Protein AF-V6LQS1-F1 (afdb_monomer_lite)

Organism: NCBI:txid348837

Secondary structure (DSSP, 8-state):
--SSGGGS-TT-EEEEEEEEE-SSSS---EEEEEEPHHHHHHHTT--S---SS----EEEEEEEEE-SS-B-SEEEEETTT--EESSHHHHHHHSSS---EEEEEETTT--EESS-SB-TTT--B--SEE-SSSS-EE-S-TTTS-EEEETTTTEEEES-GGGEEEETTTTEEEEGGGTTTS------SB-TTT-PBP-TTEEE-TTS-EEEHHHHHHT--SB-TTT-SB---HHHHHHHHHHHHHHHTT---SEEEEEEEETTT--EEEEEEETTTEE-BTTTTB--EEEEEEPPTT----S--GGGS-HHHHHTTTTTT--HHHHHHHHHTS---SHHHHHHHHHHHHHHHHHHHHTT----

Foldseek 3Di:
DPDCVVQPPPQFDFWKWKWWAWDDDDGPTATDDTDDPVVVVVVVPPPDDDDDDDRPTDIDIGGFRAHNPATWQKWFQFPPPRGTHRDQVRPVVVDPDGGDGDWIAGNPPRDTDHDDQADPPPRDGGAQDDDPQDRDGHNRHCVHFNWDADPLQSDIDTDDPVQWDQDPQQRDIDGPVCVVPDPRDHQDAAAPQPRHGGHNQWDQFPVRDIHHPVRCVVVPDQADPPQRHRRDDDPVVVVVLLVLLVLQVLDADDWFWFWKAASHVRDIFIFIQGPRNGAAAPVVSHRNMDGPGHDDPPGDHRRDDSPVPDVCVSVVVDVVDDDPVVVVVSVVVDPDDDDVSVVVVVVVVVVVVVVVVVVPDDDD

Structure (mmCIF, N/CA/C/O backbone):
data_AF-V6LQS1-F1
#
_entry.id   AF-V6LQS1-F1
#
loop_
_atom_site.group_PDB
_atom_site.id
_atom_site.type_symbol
_atom_site.label_atom_id
_atom_site.label_alt_id
_atom_site.label_comp_id
_atom_site.label_asym_id
_atom_site.label_entity_id
_atom_site.label_seq_id
_atom_site.pdbx_PDB_ins_code
_atom_site.Cartn_x
_atom_site.Cartn_y
_atom_site.Cartn_z
_atom_site.occupancy
_atom_site.B_iso_or_equiv
_atom_site.auth_seq_id
_atom_site.auth_comp_id
_atom_site.auth_asym_id
_atom_site.auth_atom_id
_atom_site.pdbx_PDB_model_num
ATOM 1 N N . MET A 1 1 ? -21.589 -19.683 33.239 1.00 29.81 1 MET A N 1
ATOM 2 C CA . MET A 1 1 ? -20.423 -18.898 32.772 1.00 29.81 1 MET A CA 1
ATOM 3 C C . MET A 1 1 ? -19.544 -19.633 31.742 1.00 29.81 1 MET A C 1
ATOM 5 O O . MET A 1 1 ? -18.524 -19.075 31.378 1.00 29.81 1 MET A O 1
ATOM 9 N N . ASN A 1 2 ? -19.942 -20.792 31.184 1.00 24.69 2 ASN A N 1
ATOM 10 C CA . ASN A 1 2 ? -19.076 -21.621 30.315 1.00 24.69 2 ASN A CA 1
ATOM 11 C C . ASN A 1 2 ? -19.641 -21.870 28.896 1.00 24.69 2 ASN A C 1
ATOM 13 O O . ASN A 1 2 ? -19.626 -22.998 28.433 1.00 24.69 2 ASN A O 1
ATOM 17 N N . LEU A 1 3 ? -20.185 -20.858 28.207 1.00 23.20 3 LEU A N 1
ATOM 18 C CA . LEU A 1 3 ? -20.754 -21.053 26.852 1.00 23.20 3 LEU A CA 1
ATOM 19 C C . LEU A 1 3 ? -20.294 -20.028 25.796 1.00 23.20 3 LEU A C 1
ATOM 21 O O . LEU A 1 3 ? -20.833 -20.006 24.695 1.00 23.20 3 LEU A O 1
ATOM 25 N N . ILE A 1 4 ? -19.320 -19.160 26.105 1.00 33.53 4 ILE A N 1
ATOM 26 C CA . ILE A 1 4 ? -18.872 -18.094 25.175 1.00 33.53 4 ILE A CA 1
ATOM 27 C C . ILE A 1 4 ? -17.356 -18.136 24.905 1.00 33.53 4 ILE A C 1
ATOM 29 O O . ILE A 1 4 ? -16.869 -17.413 24.045 1.00 33.53 4 ILE A O 1
ATOM 33 N N . VAL A 1 5 ? -16.603 -19.026 25.559 1.00 29.39 5 VAL A N 1
ATOM 34 C CA . VAL A 1 5 ? -15.180 -19.231 25.228 1.00 29.39 5 VAL A CA 1
ATOM 35 C C . VAL A 1 5 ? -15.037 -19.919 23.859 1.00 29.39 5 VAL A C 1
ATOM 37 O O . VAL A 1 5 ? -14.124 -19.592 23.113 1.00 29.39 5 VAL A O 1
ATOM 40 N N . ASP A 1 6 ? -16.018 -20.733 23.452 1.00 28.50 6 ASP A N 1
ATOM 41 C CA . ASP A 1 6 ? -15.975 -21.506 22.196 1.00 28.50 6 ASP A CA 1
ATOM 42 C C . ASP A 1 6 ? -16.341 -20.700 20.932 1.00 28.50 6 ASP A C 1
ATOM 44 O O . ASP A 1 6 ? -16.339 -21.231 19.825 1.00 28.50 6 ASP A O 1
ATOM 48 N N . LYS A 1 7 ? -16.677 -19.409 21.073 1.00 33.75 7 LYS A N 1
ATOM 49 C CA . LYS A 1 7 ? -16.914 -18.480 19.945 1.00 33.75 7 LYS A CA 1
ATOM 50 C C . LYS A 1 7 ? -16.011 -17.249 19.984 1.00 33.75 7 LYS A C 1
ATOM 52 O O . LYS A 1 7 ? -16.289 -16.249 19.317 1.00 33.75 7 LYS A O 1
ATOM 57 N N . ILE A 1 8 ? -14.944 -17.298 20.776 1.00 39.28 8 ILE A N 1
ATOM 58 C CA . ILE A 1 8 ? -13.837 -16.363 20.628 1.00 39.28 8 ILE A CA 1
ATOM 59 C C . ILE A 1 8 ? -13.154 -16.753 19.315 1.00 39.28 8 ILE A C 1
ATOM 61 O O . ILE A 1 8 ? -12.544 -17.810 19.230 1.00 39.28 8 ILE A O 1
ATOM 65 N N . ASP A 1 9 ? -13.347 -15.930 18.283 1.00 41.38 9 ASP A N 1
ATOM 66 C CA . ASP A 1 9 ? -12.672 -16.015 16.983 1.00 41.38 9 ASP A CA 1
ATOM 67 C C . ASP A 1 9 ? -11.215 -16.468 17.184 1.00 41.38 9 ASP A C 1
ATOM 69 O O . ASP A 1 9 ? -10.459 -15.786 17.889 1.00 41.38 9 ASP A O 1
ATOM 73 N N . GLU A 1 10 ? -10.832 -17.606 16.588 1.00 42.16 10 GLU A N 1
ATOM 74 C CA . GLU A 1 10 ? -9.472 -18.178 16.628 1.00 42.16 10 GLU A CA 1
ATOM 75 C C . GLU A 1 10 ? -8.398 -17.150 16.201 1.00 42.16 10 GLU A C 1
ATOM 77 O O . GLU A 1 10 ? -7.211 -17.310 16.486 1.00 42.16 10 GLU A O 1
ATOM 82 N N . ASN A 1 11 ? -8.805 -16.037 15.575 1.00 40.97 11 ASN A N 1
ATOM 83 C CA . ASN A 1 11 ? -7.943 -14.921 15.189 1.00 40.97 11 ASN A CA 1
ATOM 84 C C . ASN A 1 11 ? -7.668 -13.879 16.288 1.00 40.97 11 ASN A C 1
ATOM 86 O O . ASN A 1 11 ? -6.860 -12.969 16.077 1.00 40.97 11 ASN A O 1
ATOM 90 N N . SER A 1 12 ? -8.326 -13.944 17.447 1.00 44.59 12 SER A N 1
ATOM 91 C CA . SER A 1 12 ? -8.049 -13.026 18.558 1.00 44.59 12 SER A CA 1
ATOM 92 C C . SER A 1 12 ? -6.839 -13.500 19.362 1.00 44.59 12 SER A C 1
ATOM 94 O O . SER A 1 12 ? -6.927 -14.272 20.311 1.00 44.59 12 SER A O 1
ATOM 96 N N . ARG A 1 13 ? -5.662 -13.025 18.951 1.00 51.09 13 ARG A N 1
ATOM 97 C CA . ARG A 1 13 ? -4.395 -13.355 19.601 1.00 51.09 13 ARG A CA 1
ATOM 98 C C . ARG A 1 13 ? -4.187 -12.453 20.815 1.00 51.09 13 ARG A C 1
ATOM 100 O O . ARG A 1 13 ? -4.437 -11.246 20.768 1.00 51.09 13 ARG A O 1
ATOM 107 N N . GLN A 1 14 ? -3.693 -13.025 21.909 1.00 49.47 14 GLN A N 1
ATOM 108 C CA . GLN A 1 14 ? -3.034 -12.219 22.929 1.00 49.47 14 GLN A CA 1
ATOM 109 C C . GLN A 1 14 ? -1.709 -11.748 22.329 1.00 49.47 14 GLN A C 1
ATOM 111 O O . GLN A 1 14 ? -0.816 -12.553 22.084 1.00 49.47 14 GLN A O 1
ATOM 116 N N . VAL A 1 15 ? -1.592 -10.456 22.037 1.00 46.00 15 VAL A N 1
ATOM 117 C CA . VAL A 1 15 ? -0.354 -9.878 21.503 1.00 46.00 15 VAL A CA 1
ATOM 118 C C . VAL A 1 15 ? 0.330 -9.029 22.553 1.00 46.00 15 VAL A C 1
ATOM 120 O O . VAL A 1 15 ? -0.317 -8.356 23.358 1.00 46.00 15 VAL A O 1
ATOM 123 N N . LEU A 1 16 ? 1.659 -9.066 22.529 1.00 41.44 16 LEU A N 1
ATOM 124 C CA . LEU A 1 16 ? 2.489 -8.270 23.414 1.00 41.44 16 LEU A CA 1
ATOM 125 C C . LEU A 1 16 ? 2.577 -6.848 22.884 1.00 41.44 16 LEU A C 1
ATOM 127 O O . LEU A 1 16 ? 2.946 -6.600 21.731 1.00 41.44 16 LEU A O 1
ATOM 131 N N . VAL A 1 17 ? 2.242 -5.919 23.761 1.00 47.56 17 VAL A N 1
ATOM 132 C CA . VAL A 1 17 ? 2.234 -4.492 23.492 1.00 47.56 17 VAL A CA 1
ATOM 133 C C . VAL A 1 17 ? 3.279 -3.843 24.389 1.00 47.56 17 VAL A C 1
ATOM 135 O O . VAL A 1 17 ? 3.220 -3.998 25.606 1.00 47.56 17 VAL A O 1
ATOM 138 N N . GLN A 1 18 ? 4.244 -3.135 23.798 1.00 47.53 18 GLN A N 1
ATOM 139 C CA . GLN A 1 18 ? 5.257 -2.387 24.547 1.00 47.53 18 GLN A CA 1
ATOM 140 C C . GLN A 1 18 ? 4.731 -0.993 24.872 1.00 47.53 18 GLN A C 1
ATOM 142 O O . GLN A 1 18 ? 4.524 -0.199 23.961 1.00 47.53 18 GLN A O 1
ATOM 147 N N . THR A 1 19 ? 4.544 -0.679 26.147 1.00 47.84 19 THR A N 1
ATOM 148 C CA . THR A 1 19 ? 4.133 0.642 26.639 1.00 47.84 19 THR A CA 1
ATOM 149 C C . THR A 1 19 ? 5.314 1.376 27.270 1.00 47.84 19 THR A C 1
ATOM 151 O O . THR A 1 19 ? 5.949 0.825 28.159 1.00 47.84 19 THR A O 1
ATOM 154 N N . ARG A 1 20 ? 5.617 2.605 26.832 1.00 42.47 20 ARG A N 1
ATOM 155 C CA . ARG A 1 20 ? 6.656 3.492 27.391 1.00 42.47 20 ARG A CA 1
ATOM 156 C C . ARG A 1 20 ? 6.005 4.540 28.294 1.00 42.47 20 ARG A C 1
ATOM 158 O O . ARG A 1 20 ? 5.049 5.179 27.865 1.00 42.47 20 ARG A O 1
ATOM 165 N N . THR A 1 21 ? 6.523 4.714 29.506 1.00 44.81 21 THR A N 1
ATOM 166 C CA . THR A 1 21 ? 6.048 5.706 30.487 1.00 44.81 21 THR A CA 1
ATOM 167 C C . THR A 1 21 ? 7.192 6.603 30.962 1.00 44.81 21 THR A C 1
ATOM 169 O O . THR A 1 21 ? 8.313 6.121 31.131 1.00 44.81 21 THR A O 1
ATOM 172 N N . TYR A 1 22 ? 6.910 7.893 31.187 1.00 41.22 22 TYR A N 1
ATOM 173 C CA . TYR A 1 22 ? 7.855 8.871 31.745 1.00 41.22 22 TYR A CA 1
ATOM 174 C C . TYR A 1 22 ? 7.478 9.243 33.183 1.00 41.22 22 TYR A C 1
ATOM 176 O O . TYR A 1 22 ? 6.300 9.330 33.519 1.00 41.22 22 TYR A O 1
ATOM 184 N N . ALA A 1 23 ? 8.489 9.463 34.028 1.00 40.62 23 ALA A N 1
ATOM 185 C CA . ALA A 1 23 ? 8.319 9.659 35.469 1.00 40.62 23 ALA A CA 1
ATOM 186 C C . ALA A 1 23 ? 7.807 11.053 35.896 1.00 40.62 23 ALA A C 1
ATOM 188 O O . ALA A 1 23 ? 7.454 11.212 37.060 1.00 40.62 23 ALA A O 1
ATOM 189 N N . ASP A 1 24 ? 7.724 12.040 34.997 1.00 37.06 24 ASP A N 1
ATOM 190 C CA . ASP A 1 24 ? 7.324 13.408 35.353 1.00 37.06 24 ASP A CA 1
ATOM 191 C C . ASP A 1 24 ? 6.157 13.909 34.491 1.00 37.06 24 ASP A C 1
ATOM 193 O O . ASP A 1 24 ? 6.318 14.181 33.303 1.00 37.06 24 ASP A O 1
ATOM 197 N N . ARG A 1 25 ? 5.010 14.090 35.165 1.00 33.28 25 ARG A N 1
ATOM 198 C CA . ARG A 1 25 ? 3.684 14.549 34.693 1.00 33.28 25 ARG A CA 1
ATOM 199 C C . ARG A 1 25 ? 2.876 13.499 33.929 1.00 33.28 25 ARG A C 1
ATOM 201 O O . ARG A 1 25 ? 3.303 13.062 32.878 1.00 33.28 25 ARG A O 1
ATOM 208 N N . THR A 1 26 ? 1.705 13.166 34.499 1.00 36.19 26 THR A N 1
ATOM 209 C CA . THR A 1 26 ? 0.564 12.408 33.929 1.00 36.19 26 THR A CA 1
ATOM 210 C C . THR A 1 26 ? 0.946 11.211 33.062 1.00 36.19 26 THR A C 1
ATOM 212 O O . THR A 1 26 ? 1.452 11.404 31.973 1.00 36.19 26 THR A O 1
ATOM 215 N N . GLN A 1 27 ? 0.654 9.988 33.521 1.00 33.72 27 GLN A N 1
ATOM 216 C CA . GLN A 1 27 ? 0.850 8.731 32.780 1.00 33.72 27 GLN A CA 1
ATOM 217 C C . GLN A 1 27 ? 0.516 8.859 31.277 1.00 33.72 27 GLN A C 1
ATOM 219 O O . GLN A 1 27 ? -0.624 8.664 30.874 1.00 33.72 27 GLN A O 1
ATOM 224 N N . ASP A 1 28 ? 1.514 9.174 30.454 1.00 34.00 28 ASP A N 1
ATOM 225 C CA . ASP A 1 28 ? 1.417 9.101 29.001 1.00 34.00 28 ASP A CA 1
ATOM 226 C C . ASP A 1 28 ? 1.818 7.669 28.625 1.00 34.00 28 ASP A C 1
ATOM 228 O O . ASP A 1 28 ? 2.999 7.309 28.713 1.00 34.00 28 ASP A O 1
ATOM 232 N N . HIS A 1 29 ? 0.856 6.809 28.270 1.00 38.28 29 HIS A N 1
ATOM 233 C CA . HIS A 1 29 ? 1.150 5.429 27.884 1.00 38.28 29 HIS A CA 1
ATOM 234 C C . HIS A 1 29 ? 1.467 5.349 26.387 1.00 38.28 29 HIS A C 1
ATOM 236 O O . HIS A 1 29 ? 0.587 5.288 25.531 1.00 38.28 29 HIS A O 1
ATOM 242 N N . PHE A 1 30 ? 2.749 5.250 26.034 1.00 35.75 30 PHE A N 1
ATOM 243 C CA . PHE A 1 30 ? 3.178 5.114 24.640 1.00 35.75 30 PHE A CA 1
ATOM 244 C C . PHE A 1 30 ? 3.265 3.643 24.180 1.00 35.75 30 PHE A C 1
ATOM 246 O O . PHE A 1 30 ? 4.270 2.990 24.423 1.00 35.75 30 PHE A O 1
ATOM 253 N N . ILE A 1 31 ? 2.275 3.118 23.454 1.00 40.97 31 ILE A N 1
ATOM 254 C CA . ILE A 1 31 ? 2.330 1.826 22.740 1.00 40.97 31 ILE A CA 1
ATOM 255 C C . ILE A 1 31 ? 3.275 1.873 21.516 1.00 40.97 31 ILE A C 1
ATOM 257 O O . ILE A 1 31 ? 2.930 2.430 20.475 1.00 40.97 31 ILE A O 1
ATOM 261 N N . GLN A 1 32 ? 4.438 1.222 21.582 1.00 38.81 32 GLN A N 1
ATOM 262 C CA . GLN A 1 32 ? 5.323 0.977 20.438 1.00 38.81 32 GLN A CA 1
ATOM 263 C C . GLN A 1 32 ? 5.127 -0.439 19.873 1.00 38.81 32 GLN A C 1
ATOM 265 O O . GLN A 1 32 ? 5.804 -1.381 20.260 1.00 38.81 32 GLN A O 1
ATOM 270 N N . SER A 1 33 ? 4.271 -0.562 18.854 1.00 42.56 33 SER A N 1
ATOM 271 C CA . SER A 1 33 ? 4.137 -1.739 17.970 1.00 42.56 33 SER A CA 1
ATOM 272 C C . SER A 1 33 ? 3.627 -3.056 18.593 1.00 42.56 33 SER A C 1
ATOM 274 O O . SER A 1 33 ? 3.782 -3.325 19.778 1.00 42.56 33 SER A O 1
ATOM 276 N N . ILE A 1 34 ? 2.999 -3.884 17.750 1.00 46.44 34 ILE A N 1
ATOM 277 C CA . ILE A 1 34 ? 2.667 -5.286 18.045 1.00 46.44 34 ILE A CA 1
ATOM 278 C C . ILE A 1 34 ? 3.972 -6.088 17.941 1.00 46.44 34 ILE A C 1
ATOM 280 O O . ILE A 1 34 ? 4.640 -6.059 16.900 1.00 46.44 34 ILE A O 1
ATOM 284 N N . ILE A 1 35 ? 4.369 -6.750 19.026 1.00 43.47 35 ILE A N 1
ATOM 285 C CA . ILE A 1 35 ? 5.595 -7.552 19.098 1.00 43.47 35 ILE A CA 1
ATOM 286 C C . ILE A 1 35 ? 5.223 -9.020 18.867 1.00 43.47 35 ILE A C 1
ATOM 288 O O . ILE A 1 35 ? 4.482 -9.605 19.653 1.00 43.47 35 ILE A O 1
ATOM 292 N N . THR A 1 36 ? 5.738 -9.615 17.789 1.00 44.09 36 THR A N 1
ATOM 293 C CA . THR A 1 36 ? 5.712 -11.070 17.565 1.00 44.09 36 THR A CA 1
ATOM 294 C C . THR A 1 36 ? 6.743 -11.765 18.463 1.00 44.09 36 THR A C 1
ATOM 296 O O . THR A 1 36 ? 7.716 -11.135 18.883 1.00 44.09 36 THR A O 1
ATOM 299 N N . GLU A 1 37 ? 6.569 -13.060 18.748 1.00 42.44 37 GLU A N 1
ATOM 300 C CA . GLU A 1 37 ? 7.473 -13.830 19.627 1.00 42.44 37 GLU A CA 1
ATOM 301 C C . GLU A 1 37 ? 8.954 -13.721 19.214 1.00 42.44 37 GLU A C 1
ATOM 303 O O . GLU A 1 37 ? 9.820 -13.524 20.062 1.00 42.44 37 GLU A O 1
ATOM 308 N N . GLU A 1 38 ? 9.256 -13.694 17.912 1.00 36.22 38 GLU A N 1
ATOM 309 C CA . GLU A 1 38 ? 10.624 -13.523 17.392 1.00 36.22 38 GLU A CA 1
ATOM 310 C C . GLU A 1 38 ? 11.275 -12.178 17.780 1.00 36.22 38 GLU A C 1
ATOM 312 O O . GLU A 1 38 ? 12.481 -12.110 18.028 1.00 36.22 38 GLU A O 1
ATOM 317 N N . LYS A 1 39 ? 10.496 -11.090 17.894 1.00 40.97 39 LYS A N 1
ATOM 318 C CA . LYS A 1 39 ? 11.012 -9.774 18.321 1.00 40.97 39 LYS A CA 1
ATOM 319 C C . LYS A 1 39 ? 11.344 -9.719 19.817 1.00 40.97 39 LYS A C 1
ATOM 321 O O . LYS A 1 39 ? 12.117 -8.845 20.217 1.00 40.97 39 LYS A O 1
ATOM 326 N N . GLN A 1 40 ? 10.816 -10.634 20.639 1.00 41.31 40 GLN A N 1
ATOM 327 C CA . GLN A 1 40 ? 11.147 -10.701 22.070 1.00 41.31 40 GLN A CA 1
ATOM 328 C C . GLN A 1 40 ? 12.644 -10.952 22.298 1.00 41.31 40 GLN A C 1
ATOM 330 O O . GLN A 1 40 ? 13.231 -10.395 23.229 1.00 41.31 40 GLN A O 1
ATOM 335 N N . PHE A 1 41 ? 13.272 -11.766 21.440 1.00 32.53 41 PHE A N 1
ATOM 336 C CA . PHE A 1 41 ? 14.690 -12.114 21.553 1.00 32.53 41 PHE A CA 1
ATOM 337 C C . PHE A 1 41 ? 15.603 -10.898 21.332 1.00 32.53 41 PHE A C 1
ATOM 339 O O . PHE A 1 41 ? 16.620 -10.746 22.006 1.00 32.53 41 PHE A O 1
ATOM 346 N N . LEU A 1 42 ? 15.208 -9.987 20.437 1.00 33.72 42 LEU A N 1
ATOM 347 C CA . LEU A 1 42 ? 15.960 -8.766 20.141 1.00 33.72 42 LEU A CA 1
ATOM 348 C C . LEU A 1 42 ? 15.831 -7.716 21.255 1.00 33.72 42 LEU A C 1
ATOM 350 O O . LEU A 1 42 ? 16.820 -7.076 21.604 1.00 33.72 42 LEU A O 1
ATOM 354 N N . LEU A 1 43 ? 14.645 -7.566 21.857 1.00 38.53 43 LEU A N 1
ATOM 355 C CA . LEU A 1 43 ? 14.394 -6.573 22.912 1.00 38.53 43 LEU A CA 1
ATOM 356 C C . LEU A 1 43 ? 15.050 -6.920 24.255 1.00 38.53 43 LEU A C 1
ATOM 358 O O . LEU A 1 43 ? 15.474 -6.010 24.966 1.00 38.53 43 LEU A O 1
ATOM 362 N N . LYS A 1 44 ? 15.237 -8.211 24.577 1.00 37.41 44 LYS A N 1
ATOM 363 C CA . LYS A 1 44 ? 16.017 -8.632 25.759 1.00 37.41 44 LYS A CA 1
ATOM 364 C C . LYS A 1 44 ? 17.454 -8.083 25.761 1.00 37.41 44 LYS A C 1
ATOM 366 O O . LYS A 1 44 ? 18.037 -7.939 26.832 1.00 37.41 44 LYS A O 1
ATOM 371 N N . ASN A 1 45 ? 17.993 -7.712 24.596 1.00 33.56 45 ASN A N 1
ATOM 372 C CA . ASN A 1 45 ? 19.352 -7.187 24.444 1.00 33.56 45 ASN A CA 1
ATOM 373 C C . ASN A 1 45 ? 19.441 -5.648 24.377 1.00 33.56 45 ASN A C 1
ATOM 375 O O . ASN A 1 45 ? 20.548 -5.119 24.323 1.00 33.56 45 ASN A O 1
ATOM 379 N N . VAL A 1 46 ? 18.320 -4.914 24.417 1.00 36.03 46 VAL A N 1
ATOM 380 C CA . VAL A 1 46 ? 18.311 -3.432 24.355 1.00 36.03 46 VAL A CA 1
ATOM 381 C C . VAL A 1 46 ? 18.442 -2.781 25.746 1.00 36.03 46 VAL A C 1
ATOM 383 O O . VAL A 1 46 ? 18.656 -1.581 25.859 1.00 36.03 46 VAL A O 1
ATOM 386 N N . ASN A 1 47 ? 18.447 -3.564 26.830 1.00 40.66 47 ASN A N 1
ATOM 387 C CA . ASN A 1 47 ? 18.581 -3.057 28.206 1.00 40.66 47 ASN A CA 1
ATOM 388 C C . ASN A 1 47 ? 20.009 -2.645 28.624 1.00 40.66 47 ASN A C 1
ATOM 390 O O . ASN A 1 47 ? 20.319 -2.600 29.815 1.00 40.66 47 ASN A O 1
ATOM 394 N N . LYS A 1 48 ? 20.900 -2.317 27.686 1.00 38.81 48 LYS A N 1
ATOM 395 C CA . LYS A 1 48 ? 22.192 -1.710 28.021 1.00 38.81 48 LYS A CA 1
ATOM 396 C C . LYS A 1 48 ? 22.414 -0.450 27.204 1.00 38.81 48 LYS A C 1
ATOM 398 O O . LYS A 1 48 ? 22.378 -0.476 25.983 1.00 38.81 48 LYS A O 1
ATOM 403 N N . VAL A 1 49 ? 22.775 0.591 27.948 1.00 40.66 49 VAL A N 1
ATOM 404 C CA . VAL A 1 49 ? 23.116 1.956 27.539 1.00 40.66 49 VAL A CA 1
ATOM 405 C C . VAL A 1 49 ? 21.904 2.881 27.462 1.00 40.66 49 VAL A C 1
ATOM 407 O O . VAL A 1 49 ? 21.256 2.967 26.435 1.00 40.66 49 VAL A O 1
ATOM 410 N N . ILE A 1 50 ? 21.672 3.627 28.545 1.00 36.69 50 ILE A N 1
ATOM 411 C CA . ILE A 1 50 ? 21.637 5.099 28.540 1.00 36.69 50 ILE A CA 1
ATOM 412 C C . ILE A 1 50 ? 21.995 5.555 29.960 1.00 36.69 50 ILE A C 1
ATOM 414 O O . ILE A 1 50 ? 21.362 5.160 30.934 1.00 36.69 50 ILE A O 1
ATOM 418 N N . ASN A 1 51 ? 23.032 6.383 30.079 1.00 34.38 51 ASN A N 1
ATOM 419 C CA . ASN A 1 51 ? 23.330 7.116 31.301 1.00 34.38 51 ASN A CA 1
ATOM 420 C C . ASN A 1 51 ? 23.717 8.553 30.929 1.00 34.38 51 ASN A C 1
ATOM 422 O O . ASN A 1 51 ? 24.817 8.772 30.424 1.00 34.38 51 ASN A O 1
ATOM 426 N N . LYS A 1 52 ? 22.789 9.500 31.129 1.00 36.38 52 LYS A N 1
ATOM 427 C CA . LYS A 1 52 ? 22.966 10.814 31.785 1.00 36.38 52 LYS A CA 1
ATOM 428 C C . LYS A 1 52 ? 21.706 11.672 31.574 1.00 36.38 52 LYS A C 1
ATOM 430 O O . LYS A 1 52 ? 21.298 11.890 30.443 1.00 36.38 52 LYS A O 1
ATOM 435 N N . GLN A 1 53 ? 21.183 12.180 32.696 1.00 37.81 53 GLN A N 1
ATOM 436 C CA . GLN A 1 53 ? 19.930 12.928 32.922 1.00 37.81 53 GLN A CA 1
ATOM 437 C C . GLN A 1 53 ? 18.665 12.052 32.945 1.00 37.81 53 GLN A C 1
ATOM 439 O O . GLN A 1 53 ? 18.301 11.398 31.975 1.00 37.81 53 GLN A O 1
ATOM 444 N N . THR A 1 54 ? 18.045 11.984 34.124 1.00 38.00 54 THR A N 1
ATOM 445 C CA . THR A 1 54 ? 17.052 10.990 34.553 1.00 38.00 54 THR A CA 1
ATOM 446 C C . THR A 1 54 ? 15.685 11.180 33.895 1.00 38.00 54 THR A C 1
ATOM 448 O O . THR A 1 54 ? 14.715 11.539 34.551 1.00 38.00 54 THR A O 1
ATOM 451 N N . HIS A 1 55 ? 15.582 10.871 32.605 1.00 37.44 55 HIS A N 1
ATOM 452 C CA . HIS A 1 55 ? 14.343 10.344 32.041 1.00 37.44 55 HIS A CA 1
ATOM 453 C C . HIS A 1 55 ? 14.368 8.827 32.238 1.00 37.44 55 HIS A C 1
ATOM 455 O O . HIS A 1 55 ? 14.995 8.102 31.468 1.00 37.44 55 HIS A O 1
ATOM 461 N N . ILE A 1 56 ? 13.737 8.339 33.310 1.00 39.25 56 ILE A N 1
ATOM 462 C CA . ILE A 1 56 ? 13.506 6.899 33.463 1.00 39.25 56 ILE A CA 1
ATOM 463 C C . ILE A 1 56 ? 12.381 6.541 32.499 1.00 39.25 56 ILE A C 1
ATOM 465 O O . ILE A 1 56 ? 11.207 6.773 32.776 1.00 39.25 56 ILE A O 1
ATOM 469 N N . GLU A 1 57 ? 12.761 6.025 31.339 1.00 39.34 57 GLU A N 1
ATOM 470 C CA . GLU A 1 57 ? 11.837 5.412 30.397 1.00 39.34 57 GLU A CA 1
ATOM 471 C C . GLU A 1 57 ? 11.633 3.965 30.817 1.00 39.34 57 GLU A C 1
ATOM 473 O O . GLU A 1 57 ? 12.476 3.104 30.565 1.00 39.34 57 GLU A O 1
ATOM 478 N N . SER A 1 58 ? 10.526 3.689 31.499 1.00 41.25 58 SER A N 1
ATOM 479 C CA . SER A 1 58 ? 10.135 2.313 31.774 1.00 41.25 58 SER A CA 1
ATOM 480 C C . SER A 1 58 ? 9.288 1.793 30.619 1.00 41.25 58 SER A C 1
ATOM 482 O O . SER A 1 58 ? 8.347 2.444 30.162 1.00 41.25 58 SER A O 1
ATOM 484 N N . TYR A 1 59 ? 9.657 0.611 30.129 1.00 42.62 59 TYR A N 1
ATOM 485 C CA . TYR A 1 59 ? 8.895 -0.128 29.137 1.00 42.62 59 TYR A CA 1
ATOM 486 C C . TYR A 1 59 ? 8.215 -1.296 29.842 1.00 42.62 59 TYR A C 1
ATOM 488 O O . TYR A 1 59 ? 8.893 -2.139 30.430 1.00 42.62 59 TYR A O 1
ATOM 496 N N . SER A 1 60 ? 6.890 -1.358 29.795 1.00 43.34 60 SER A N 1
ATOM 497 C CA . SER A 1 60 ? 6.136 -2.526 30.245 1.00 43.34 60 SER A CA 1
ATOM 498 C C . SER A 1 60 ? 5.581 -3.273 29.043 1.00 43.34 60 SER A C 1
ATOM 500 O O . SER A 1 60 ? 5.234 -2.684 28.022 1.00 43.34 60 SER A O 1
ATOM 502 N N . VAL A 1 61 ? 5.562 -4.597 29.144 1.00 44.75 61 VAL A N 1
ATOM 503 C CA . VAL A 1 61 ? 4.986 -5.462 28.122 1.00 44.75 61 VAL A CA 1
ATOM 504 C C . VAL A 1 61 ? 3.672 -5.988 28.673 1.00 44.75 61 VAL A C 1
ATOM 506 O O . VAL A 1 61 ? 3.658 -6.614 29.731 1.00 44.75 61 VAL A O 1
ATOM 509 N N . GLN A 1 62 ? 2.571 -5.706 27.983 1.00 50.75 62 GLN A N 1
ATOM 510 C CA . GLN A 1 62 ? 1.239 -6.154 28.382 1.00 50.75 62 GLN A CA 1
ATOM 511 C C . GLN A 1 62 ? 0.629 -7.051 27.309 1.00 50.75 62 GLN A C 1
ATOM 513 O O . GLN A 1 62 ? 0.849 -6.838 26.115 1.00 50.75 62 GLN A O 1
ATOM 518 N N . TYR A 1 63 ? -0.160 -8.037 27.735 1.00 50.22 63 TYR A N 1
ATOM 519 C CA . TYR A 1 63 ? -1.011 -8.807 26.836 1.00 50.22 63 TYR A CA 1
ATOM 520 C C . TYR A 1 63 ? -2.260 -7.993 26.510 1.00 50.22 63 TYR A C 1
ATOM 522 O O . TYR A 1 63 ? -3.035 -7.649 27.401 1.00 50.22 63 TYR A O 1
ATOM 530 N N . ALA A 1 64 ? -2.469 -7.704 25.230 1.00 55.28 64 ALA A N 1
ATOM 531 C CA . ALA A 1 64 ? -3.705 -7.113 24.743 1.00 55.28 64 ALA A CA 1
ATOM 532 C C . ALA A 1 64 ? -4.429 -8.102 23.831 1.00 55.28 64 ALA A C 1
ATOM 534 O O . ALA A 1 64 ? -3.815 -8.761 22.992 1.00 55.28 64 ALA A O 1
ATOM 535 N N . LEU A 1 65 ? -5.753 -8.175 23.964 1.00 62.22 65 LEU A N 1
ATOM 536 C CA . LEU A 1 65 ? -6.597 -8.886 23.009 1.00 62.22 65 LEU A CA 1
ATOM 537 C C . LEU A 1 65 ? -6.668 -8.064 21.724 1.00 62.22 65 LEU A C 1
ATOM 539 O O . LEU A 1 65 ? -7.443 -7.109 21.638 1.00 62.22 65 LEU A O 1
ATOM 543 N N . ALA A 1 66 ? -5.877 -8.407 20.718 1.00 70.00 66 ALA A N 1
ATOM 544 C CA . ALA A 1 66 ? -5.815 -7.629 19.490 1.00 70.00 66 ALA A CA 1
ATOM 545 C C . ALA A 1 66 ? -5.576 -8.499 18.259 1.00 70.00 66 ALA A C 1
ATOM 547 O O . ALA A 1 66 ? -5.352 -9.702 18.340 1.00 70.00 66 ALA A O 1
ATOM 548 N N . CYS A 1 67 ? -5.695 -7.864 17.101 1.00 75.88 67 CYS A N 1
ATOM 549 C CA . CYS A 1 67 ? -5.315 -8.448 15.826 1.00 75.88 67 CYS A CA 1
ATOM 550 C C . CYS A 1 67 ? -4.127 -7.670 15.260 1.00 75.88 67 CYS A C 1
ATOM 552 O O . CYS A 1 67 ? -3.826 -6.568 15.726 1.00 75.88 67 CYS A O 1
ATOM 554 N N . ASP A 1 68 ? -3.521 -8.181 14.193 1.00 72.88 68 ASP A N 1
ATOM 555 C CA . ASP A 1 68 ? -2.409 -7.510 13.505 1.00 72.88 68 ASP A CA 1
ATOM 556 C C . ASP A 1 68 ? -2.797 -6.135 12.917 1.00 72.88 68 ASP A C 1
ATOM 558 O O . ASP A 1 68 ? -1.939 -5.337 12.534 1.00 72.88 68 ASP A O 1
ATOM 562 N N . HIS A 1 69 ? -4.097 -5.825 12.856 1.00 76.19 69 HIS A N 1
ATOM 563 C CA . HIS A 1 69 ? -4.620 -4.583 12.294 1.00 76.19 69 HIS A CA 1
ATOM 564 C C . HIS A 1 69 ? -4.813 -3.465 13.320 1.00 76.19 69 HIS A C 1
ATOM 566 O O . HIS A 1 69 ? -4.386 -2.338 13.070 1.00 76.19 69 HIS A O 1
ATOM 572 N N . GLU A 1 70 ? -5.501 -3.746 14.429 1.00 75.19 70 GLU A N 1
ATOM 573 C CA . GLU A 1 70 ? -5.859 -2.771 15.462 1.00 75.19 70 GLU A CA 1
ATOM 574 C C . GLU A 1 70 ? -5.935 -3.441 16.844 1.00 75.19 70 GLU A C 1
ATOM 576 O O . GLU A 1 70 ? -6.287 -4.618 16.977 1.00 75.19 70 GLU A O 1
ATOM 581 N N . VAL A 1 71 ? -5.624 -2.652 17.874 1.00 83.12 71 VAL A N 1
ATOM 582 C CA . VAL A 1 71 ? -5.656 -3.058 19.284 1.00 83.12 71 VAL A CA 1
ATOM 583 C C . VAL A 1 71 ? -6.887 -2.453 19.936 1.00 83.12 71 VAL A C 1
ATOM 585 O O . VAL A 1 71 ? -7.040 -1.240 19.894 1.00 83.12 71 VAL A O 1
ATOM 588 N N . SER A 1 72 ? -7.758 -3.259 20.539 1.00 87.44 72 SER A N 1
ATOM 589 C CA . SER A 1 72 ? -8.997 -2.784 21.166 1.00 87.44 72 SER A CA 1
ATOM 590 C C . SER A 1 72 ? -9.451 -3.692 22.304 1.00 87.44 72 SER A C 1
ATOM 592 O O . SER A 1 72 ? -9.308 -4.909 22.229 1.00 87.44 72 SER A O 1
ATOM 594 N N . GLY A 1 73 ? -10.127 -3.132 23.303 1.00 87.94 73 GLY A N 1
ATOM 595 C CA . GLY A 1 73 ? -10.840 -3.895 24.333 1.00 87.94 73 GLY A CA 1
ATOM 596 C C . GLY A 1 73 ? -12.211 -4.426 23.892 1.00 87.94 73 GLY A C 1
ATOM 597 O O . GLY A 1 73 ? -12.938 -4.981 24.711 1.00 87.94 73 GLY A O 1
ATOM 598 N N . ALA A 1 74 ? -12.597 -4.259 22.622 1.00 90.38 74 ALA A N 1
ATOM 599 C CA . ALA A 1 74 ? -13.918 -4.632 22.116 1.00 90.38 74 ALA A CA 1
ATOM 600 C C . ALA A 1 74 ? -13.854 -5.411 20.795 1.00 90.38 74 ALA A C 1
ATOM 602 O O . ALA A 1 74 ? -13.017 -5.126 19.936 1.00 90.38 74 ALA A O 1
ATOM 603 N N . PHE A 1 75 ? -14.754 -6.379 20.634 1.00 92.12 75 PHE A N 1
ATOM 604 C CA . PHE A 1 75 ? -15.087 -6.979 19.346 1.00 92.12 75 PHE A CA 1
ATOM 605 C C . PHE A 1 75 ? -16.103 -6.109 18.610 1.00 92.12 75 PHE A C 1
ATOM 607 O O . PHE A 1 75 ? -16.936 -5.443 19.222 1.00 92.12 75 PHE A O 1
ATOM 614 N N . TYR A 1 76 ? -16.065 -6.155 17.289 1.00 93.50 76 TYR A N 1
ATOM 615 C CA . TYR A 1 76 ? -17.087 -5.608 16.416 1.00 93.50 76 TYR A CA 1
ATOM 616 C C . TYR A 1 76 ? -18.159 -6.659 16.144 1.00 93.50 76 TYR A C 1
ATOM 618 O O . TYR A 1 76 ? -17.837 -7.824 15.934 1.00 93.50 76 TYR A O 1
ATOM 626 N N . VAL A 1 77 ? -19.420 -6.237 16.102 1.00 94.69 77 VAL A N 1
ATOM 627 C CA . VAL A 1 77 ? -20.556 -7.063 15.679 1.00 94.69 77 VAL A CA 1
ATOM 628 C C . VAL A 1 77 ? -20.937 -6.652 14.261 1.00 94.69 77 VAL A C 1
ATOM 630 O O . VAL A 1 77 ? -21.279 -5.487 14.027 1.00 94.69 77 VAL A O 1
ATOM 633 N N . CYS A 1 78 ? -20.888 -7.595 13.319 1.00 94.94 78 CYS A N 1
ATOM 634 C CA . CYS A 1 78 ? -21.339 -7.347 11.951 1.00 94.94 78 CYS A CA 1
ATOM 635 C C . CYS A 1 78 ? -22.872 -7.325 11.879 1.00 94.94 78 CYS A C 1
ATOM 637 O O . CYS A 1 78 ? -23.551 -8.196 12.422 1.00 94.94 78 CYS A O 1
ATOM 639 N N . LYS A 1 79 ? -23.447 -6.347 11.178 1.00 95.75 79 LYS A N 1
ATOM 640 C CA . LYS A 1 79 ? -24.895 -6.230 10.980 1.00 95.75 79 LYS A CA 1
ATOM 641 C C . LYS A 1 79 ? -25.458 -7.371 10.138 1.00 95.75 79 LYS A C 1
ATOM 643 O O . LYS A 1 79 ? -26.575 -7.798 10.428 1.00 95.75 79 LYS A O 1
ATOM 648 N N . VAL A 1 80 ? -24.692 -7.842 9.153 1.00 94.75 80 VAL A N 1
ATOM 649 C CA . VAL A 1 80 ? -25.103 -8.853 8.170 1.00 94.75 80 VAL A CA 1
ATOM 650 C C . VAL A 1 80 ? -25.046 -10.251 8.783 1.00 94.75 80 VAL A C 1
ATOM 652 O O . VAL A 1 80 ? -26.085 -10.866 8.992 1.00 94.75 80 VAL A O 1
ATOM 655 N N . CYS A 1 81 ? -23.855 -10.729 9.149 1.00 93.69 81 CYS A N 1
ATOM 656 C CA . CYS A 1 81 ? -23.668 -12.101 9.634 1.00 93.69 81 CYS A CA 1
ATOM 657 C C . CYS A 1 81 ? -23.789 -12.273 11.156 1.00 93.69 81 CYS A C 1
ATOM 659 O O . CYS A 1 81 ? -23.747 -13.398 11.639 1.00 93.69 81 CYS A O 1
ATOM 661 N N . LYS A 1 82 ? -23.909 -11.180 11.927 1.00 93.25 82 LYS A N 1
ATOM 662 C CA . LYS A 1 82 ? -23.956 -11.173 13.408 1.00 93.25 82 LYS A CA 1
ATOM 663 C C . LYS A 1 82 ? -22.716 -11.735 14.113 1.00 93.25 82 LYS A C 1
ATOM 665 O O . LYS A 1 82 ? -22.699 -11.788 15.341 1.00 93.25 82 LYS A O 1
ATOM 670 N N . ASN A 1 83 ? -21.666 -12.076 13.370 1.00 90.56 83 ASN A N 1
ATOM 671 C CA . ASN A 1 83 ? -20.427 -12.588 13.939 1.00 90.56 83 ASN A CA 1
ATOM 672 C C . ASN A 1 83 ? -19.637 -11.493 14.665 1.00 90.56 83 ASN A C 1
ATOM 674 O O . ASN A 1 83 ? -19.657 -10.314 14.284 1.00 90.56 83 ASN A O 1
ATOM 678 N N . LEU A 1 84 ? -18.931 -11.924 15.713 1.00 90.62 84 LEU A N 1
ATOM 679 C CA . LEU A 1 84 ? -17.949 -11.127 16.434 1.00 90.62 84 LEU A CA 1
ATOM 680 C C . LEU A 1 84 ? -16.612 -11.192 15.705 1.00 90.62 84 LEU A C 1
ATOM 682 O O . LEU A 1 84 ? -16.175 -12.255 15.281 1.00 90.62 84 LEU A O 1
ATOM 686 N N . THR A 1 85 ? -15.959 -10.047 15.563 1.00 90.00 85 THR A N 1
ATOM 687 C CA . THR A 1 85 ? -14.670 -9.940 14.874 1.00 90.00 85 THR A CA 1
ATOM 688 C C . THR A 1 85 ? -13.794 -8.886 15.534 1.00 90.00 85 THR A C 1
ATOM 690 O O . THR A 1 85 ? -14.285 -7.875 16.038 1.00 90.00 85 THR A O 1
ATOM 693 N N . SER A 1 86 ? -12.478 -9.100 15.555 1.00 87.75 86 SER A N 1
ATOM 694 C CA . SER A 1 86 ? -11.540 -8.164 16.194 1.00 87.75 86 SER A CA 1
ATOM 695 C C . SER A 1 86 ? -11.498 -6.793 15.513 1.00 87.75 86 SER A C 1
ATOM 697 O O . SER A 1 86 ? -11.312 -5.780 16.184 1.00 87.75 86 SER A O 1
ATOM 699 N N . CYS A 1 87 ? -11.690 -6.734 14.193 1.00 88.88 87 CYS A N 1
ATOM 700 C CA . CYS A 1 87 ? -11.803 -5.483 13.447 1.00 88.88 87 CYS A CA 1
ATOM 701 C C . CYS A 1 87 ? -12.474 -5.705 12.084 1.00 88.88 87 CYS A C 1
ATOM 703 O O . CYS A 1 87 ? -12.596 -6.831 11.609 1.00 88.88 87 CYS A O 1
ATOM 705 N N . ARG A 1 88 ? -12.820 -4.612 11.390 1.00 89.62 88 ARG A N 1
ATOM 706 C CA . ARG A 1 88 ? -13.400 -4.679 10.035 1.00 89.62 88 ARG A CA 1
ATOM 707 C C . ARG A 1 88 ? -12.529 -5.419 9.005 1.00 89.62 88 ARG A C 1
ATOM 709 O O . ARG A 1 88 ? -13.067 -5.935 8.037 1.00 89.62 88 ARG A O 1
ATOM 716 N N . ARG A 1 89 ? -11.195 -5.399 9.159 1.00 87.44 89 ARG A N 1
ATOM 717 C CA . ARG A 1 89 ? -10.272 -6.051 8.209 1.00 87.44 89 ARG A CA 1
ATOM 718 C C . ARG A 1 89 ? -10.274 -7.557 8.407 1.00 87.44 89 ARG A C 1
ATOM 720 O O . ARG A 1 89 ? -10.529 -8.256 7.444 1.00 87.44 89 ARG A O 1
ATOM 727 N N . CYS A 1 90 ? -10.139 -8.009 9.656 1.00 88.12 90 CYS A N 1
ATOM 728 C CA . CYS A 1 90 ? -10.278 -9.422 10.005 1.00 88.12 90 CYS A CA 1
ATOM 729 C C . CYS A 1 90 ? -11.605 -9.979 9.483 1.00 88.12 90 CYS A C 1
ATOM 731 O O . CYS A 1 90 ? -11.612 -11.005 8.829 1.00 88.12 90 CYS A O 1
ATOM 733 N N . HIS A 1 91 ? -12.714 -9.253 9.660 1.00 91.50 91 HIS A N 1
ATOM 734 C CA . HIS A 1 91 ? -13.985 -9.668 9.068 1.00 91.50 91 HIS A CA 1
ATOM 735 C C . HIS A 1 91 ? -13.905 -9.865 7.549 1.00 91.50 91 HIS A C 1
ATOM 737 O O . HIS A 1 91 ? -14.294 -10.908 7.047 1.00 91.50 91 HIS A O 1
ATOM 743 N N . ASN A 1 92 ? -13.430 -8.860 6.813 1.00 88.56 92 ASN A N 1
ATOM 744 C CA . ASN A 1 92 ? -13.385 -8.916 5.350 1.00 88.56 92 ASN A CA 1
ATOM 745 C C . ASN A 1 92 ? -12.369 -9.936 4.810 1.00 88.56 92 ASN A C 1
ATOM 747 O O . ASN A 1 92 ? -12.412 -10.250 3.629 1.00 88.56 92 ASN A O 1
ATOM 751 N N . GLU A 1 93 ? -11.433 -10.392 5.640 1.00 87.44 93 GLU A N 1
ATOM 752 C CA . GLU A 1 93 ? -10.490 -11.464 5.311 1.00 87.44 93 GLU A CA 1
ATOM 753 C C . GLU A 1 93 ? -11.083 -12.849 5.589 1.00 87.44 93 GLU A C 1
ATOM 755 O O . GLU A 1 93 ? -10.746 -13.801 4.895 1.00 87.44 93 GLU A O 1
ATOM 760 N N . THR A 1 94 ? -11.964 -12.963 6.588 1.00 88.50 94 THR A N 1
ATOM 761 C CA . THR A 1 94 ? -12.595 -14.232 6.981 1.00 88.50 94 THR A CA 1
ATOM 762 C C . THR A 1 94 ? -13.901 -14.515 6.236 1.00 88.50 94 THR A C 1
ATOM 764 O O . THR A 1 94 ? -14.243 -15.676 6.038 1.00 88.50 94 THR A O 1
ATOM 767 N N . TYR A 1 95 ? -14.664 -13.485 5.859 1.00 89.56 95 TYR A N 1
ATOM 768 C CA . TYR A 1 95 ? -16.024 -13.636 5.336 1.00 89.56 95 TYR A CA 1
ATOM 769 C C . TYR A 1 95 ? -16.187 -13.018 3.942 1.00 89.56 95 TYR A C 1
ATOM 771 O O . TYR A 1 95 ? -15.726 -11.907 3.690 1.00 89.56 95 TYR A O 1
ATOM 779 N N . ASP A 1 96 ? -16.981 -13.672 3.088 1.00 89.19 96 ASP A N 1
ATOM 780 C CA . ASP A 1 96 ? -17.246 -13.278 1.688 1.00 89.19 96 ASP A CA 1
ATOM 781 C C . ASP A 1 96 ? -18.188 -12.065 1.523 1.00 89.19 96 ASP A C 1
ATOM 783 O O . ASP A 1 96 ? -18.873 -11.900 0.514 1.00 89.19 96 ASP A O 1
ATOM 787 N N . HIS A 1 97 ? -18.263 -11.189 2.523 1.00 89.44 97 HIS A N 1
ATOM 788 C CA . HIS A 1 97 ? -19.036 -9.953 2.449 1.00 89.44 97 HIS A CA 1
ATOM 789 C C . HIS A 1 97 ? -18.347 -8.820 3.205 1.00 89.44 97 HIS A C 1
ATOM 791 O O . HIS A 1 97 ? -17.575 -9.022 4.145 1.00 89.44 97 HIS A O 1
ATOM 797 N N . LYS A 1 98 ? -18.660 -7.585 2.805 1.00 90.25 98 LYS A N 1
ATOM 798 C CA . LYS A 1 98 ? -18.125 -6.396 3.468 1.00 90.25 98 LYS A CA 1
ATOM 799 C C . LYS A 1 98 ? -18.733 -6.252 4.860 1.00 90.25 98 LYS A C 1
ATOM 801 O O . LYS A 1 98 ? -19.939 -6.378 5.050 1.00 90.25 98 LYS A O 1
ATOM 806 N N . PHE A 1 99 ? -17.880 -5.932 5.823 1.00 92.25 99 PHE A N 1
ATOM 807 C CA . PHE A 1 99 ? -18.284 -5.613 7.180 1.00 92.25 99 PHE A CA 1
ATOM 808 C C . PHE A 1 99 ? -19.226 -4.403 7.204 1.00 92.25 99 PHE A C 1
ATOM 810 O O . PHE A 1 99 ? -18.855 -3.306 6.775 1.00 92.25 99 PHE A O 1
ATOM 817 N N . GLU A 1 100 ? -20.395 -4.587 7.808 1.00 93.88 100 GLU A N 1
ATOM 818 C CA . GLU A 1 100 ? -21.314 -3.509 8.161 1.00 93.88 100 GLU A CA 1
ATOM 819 C C . GLU A 1 100 ? -21.404 -3.387 9.679 1.00 93.88 100 GLU A C 1
ATOM 821 O O . GLU A 1 100 ? -21.672 -4.363 10.378 1.00 93.88 100 GLU A O 1
ATOM 826 N N . TYR A 1 101 ? -21.192 -2.184 10.206 1.00 93.94 101 TYR A N 1
ATOM 827 C CA . TYR A 1 101 ? -21.211 -1.958 11.647 1.00 93.94 101 TYR A CA 1
ATOM 828 C C . TYR A 1 101 ? -22.619 -2.116 12.232 1.00 93.94 101 TYR A C 1
ATOM 830 O O . TYR A 1 101 ? -23.577 -1.536 11.720 1.00 93.94 101 TYR A O 1
ATOM 838 N N . PHE A 1 102 ? -22.728 -2.852 13.340 1.00 95.00 102 PHE A N 1
ATOM 839 C CA . PHE A 1 102 ? -23.937 -2.888 14.161 1.00 95.00 102 PHE A CA 1
ATOM 840 C C . PHE A 1 102 ? -23.684 -2.368 15.574 1.00 95.00 102 PHE A C 1
ATOM 842 O O . PHE A 1 102 ? -24.276 -1.373 15.982 1.00 95.00 102 PHE A O 1
ATOM 849 N N . GLN A 1 103 ? -22.812 -3.048 16.317 1.00 95.56 103 GLN A N 1
ATOM 850 C CA . GLN A 1 103 ? -22.492 -2.769 17.717 1.00 95.56 103 GLN A CA 1
ATOM 851 C C . GLN A 1 103 ? -21.052 -3.197 18.014 1.00 95.56 103 GLN A C 1
ATOM 853 O O . GLN A 1 103 ? -20.379 -3.795 17.170 1.00 95.56 103 GLN A O 1
ATOM 858 N N . ILE A 1 104 ? -20.578 -2.899 19.219 1.00 95.25 104 ILE A N 1
ATOM 859 C CA . ILE A 1 104 ? -19.372 -3.508 19.782 1.00 95.25 104 ILE A CA 1
ATOM 860 C C . ILE A 1 104 ? -19.741 -4.430 20.949 1.00 95.25 104 ILE A C 1
ATOM 862 O O . ILE A 1 104 ? -20.748 -4.207 21.617 1.00 95.25 104 ILE A O 1
ATOM 866 N N . ALA A 1 105 ? -18.923 -5.446 21.210 1.00 94.19 105 ALA A N 1
ATOM 867 C CA . ALA A 1 105 ? -19.026 -6.313 22.379 1.00 94.19 105 ALA A CA 1
ATOM 868 C C . ALA A 1 105 ? -17.757 -6.196 23.229 1.00 94.19 105 ALA A C 1
ATOM 870 O O . ALA A 1 105 ? -16.645 -6.326 22.716 1.00 94.19 105 ALA A O 1
ATOM 871 N N . CYS A 1 106 ? -17.913 -5.937 24.525 1.00 90.81 106 CYS A N 1
ATOM 872 C CA . CYS A 1 106 ? -16.800 -5.850 25.463 1.00 90.81 106 CYS A CA 1
ATOM 873 C C . CYS A 1 106 ? -16.058 -7.188 25.542 1.00 90.81 106 CYS A C 1
ATOM 875 O O . CYS A 1 106 ? -16.672 -8.217 25.807 1.00 90.81 106 CYS A O 1
ATOM 877 N N . LYS A 1 107 ? -14.733 -7.181 25.373 1.00 87.12 107 LYS A N 1
ATOM 878 C CA . LYS A 1 107 ? -13.927 -8.406 25.471 1.00 87.12 107 LYS A CA 1
ATOM 879 C C . LYS A 1 107 ? -13.791 -8.932 26.903 1.00 87.12 107 LYS A C 1
ATOM 881 O O . LYS A 1 107 ? -13.475 -10.098 27.087 1.00 87.12 107 LYS A O 1
ATOM 886 N N . PHE A 1 108 ? -14.041 -8.088 27.903 1.00 84.69 108 PHE A N 1
ATOM 887 C CA . PHE A 1 108 ? -13.884 -8.434 29.319 1.00 84.69 108 PHE A CA 1
ATOM 888 C C . PHE A 1 108 ? -15.152 -9.028 29.941 1.00 84.69 108 PHE A C 1
ATOM 890 O O . PHE A 1 108 ? -15.064 -9.920 30.774 1.00 84.69 108 PHE A O 1
ATOM 897 N N . CYS A 1 109 ? -16.334 -8.540 29.550 1.00 87.56 109 CYS A N 1
ATOM 898 C CA . CYS A 1 109 ? -17.609 -8.959 30.149 1.00 87.56 109 CYS A CA 1
ATOM 899 C C . CYS A 1 109 ? -18.673 -9.385 29.127 1.00 87.56 109 CYS A C 1
ATOM 901 O O . CYS A 1 109 ? -19.818 -9.624 29.503 1.00 87.56 109 CYS A O 1
ATOM 903 N N . ALA A 1 110 ? -18.327 -9.433 27.836 1.00 90.75 110 ALA A N 1
ATOM 904 C CA . ALA A 1 110 ? -19.206 -9.790 26.719 1.00 90.75 110 ALA A CA 1
ATOM 905 C C . ALA A 1 110 ? -20.435 -8.881 26.503 1.00 90.75 110 ALA A C 1
ATOM 907 O O . ALA A 1 110 ? -21.237 -9.138 25.603 1.00 90.75 110 ALA A O 1
ATOM 908 N N . LYS A 1 111 ? -20.591 -7.787 27.263 1.00 94.94 111 LYS A N 1
ATOM 909 C CA . LYS A 1 111 ? -21.704 -6.849 27.071 1.00 94.94 111 LYS A CA 1
ATOM 910 C C . LYS A 1 111 ? -21.642 -6.201 25.687 1.00 94.94 111 LYS A C 1
ATOM 912 O O . LYS A 1 111 ? -20.637 -5.581 25.336 1.00 94.94 111 LYS A O 1
ATOM 917 N N . THR A 1 112 ? -22.738 -6.289 24.938 1.00 96.19 112 THR A N 1
ATOM 918 C CA . THR A 1 112 ? -22.933 -5.546 23.690 1.00 96.19 112 THR A CA 1
ATOM 919 C C . THR A 1 112 ? -23.419 -4.124 23.959 1.00 96.19 112 THR A C 1
ATOM 921 O O . THR A 1 112 ? -24.227 -3.879 24.859 1.00 96.19 112 THR A O 1
ATOM 924 N N . GLN A 1 113 ? -22.903 -3.171 23.187 1.00 96.19 113 GLN A N 1
ATOM 925 C CA . GLN A 1 113 ? -23.209 -1.748 23.313 1.00 96.19 113 GLN A CA 1
ATOM 926 C C . GLN A 1 113 ? -22.925 -0.991 22.009 1.00 96.19 113 GLN A C 1
ATOM 928 O O . GLN A 1 113 ? -22.279 -1.501 21.091 1.00 96.19 113 GLN A O 1
ATOM 933 N N . GLN A 1 114 ? -23.393 0.254 21.934 1.00 95.19 114 GLN A N 1
ATOM 934 C CA . GLN A 1 114 ? -22.983 1.179 20.876 1.00 95.19 114 GLN A CA 1
ATOM 935 C C . GLN A 1 114 ? -21.513 1.590 21.033 1.00 95.19 114 GLN A C 1
ATOM 937 O O . GLN A 1 114 ? -20.910 1.399 22.093 1.00 95.19 114 GLN A O 1
ATOM 942 N N . MET A 1 115 ? -20.935 2.142 19.962 1.00 93.19 115 MET A N 1
ATOM 943 C CA . MET A 1 115 ? -19.535 2.562 19.930 1.00 93.19 115 MET A CA 1
ATOM 944 C C . MET A 1 115 ? -19.214 3.474 21.116 1.00 93.19 115 MET A C 1
ATOM 946 O O . MET A 1 115 ? -19.831 4.522 21.292 1.00 93.19 115 MET A O 1
ATOM 950 N N . GLY A 1 116 ? -18.227 3.086 21.918 1.00 94.06 116 GLY A N 1
ATOM 951 C CA . GLY A 1 116 ? -17.860 3.819 23.120 1.00 94.06 116 GLY A CA 1
ATOM 952 C C . GLY A 1 116 ? -16.462 3.459 23.592 1.00 94.06 116 GLY A C 1
ATOM 953 O O . GLY A 1 116 ? -15.967 2.363 23.333 1.00 94.06 116 GLY A O 1
ATOM 954 N N . LYS A 1 117 ? -15.820 4.405 24.284 1.00 93.94 117 LYS A N 1
ATOM 955 C CA . LYS A 1 117 ? -14.488 4.203 24.871 1.00 93.94 117 LYS A CA 1
ATOM 956 C C . LYS A 1 117 ? -14.512 3.354 26.138 1.00 93.94 117 LYS A C 1
ATOM 958 O O . LYS A 1 117 ? -13.479 2.805 26.487 1.00 93.94 117 LYS A O 1
ATOM 963 N N . ILE A 1 118 ? -15.649 3.265 26.824 1.00 94.75 118 ILE A N 1
ATOM 964 C CA . ILE A 1 118 ? -15.795 2.600 28.123 1.00 94.75 118 ILE A CA 1
ATOM 965 C C . ILE A 1 118 ? -16.947 1.601 28.036 1.00 94.75 118 ILE A C 1
ATOM 967 O O . ILE A 1 118 ? -17.955 1.858 27.366 1.00 94.75 118 ILE A O 1
ATOM 971 N N . CYS A 1 119 ? -16.787 0.443 28.672 1.00 95.38 119 CYS A N 1
ATOM 972 C CA . CYS A 1 119 ? -17.849 -0.544 28.745 1.00 95.38 119 CYS A CA 1
ATOM 973 C C . CYS A 1 119 ? -18.977 -0.080 29.671 1.00 95.38 119 CYS A C 1
ATOM 975 O O . CYS A 1 119 ? -18.718 0.227 30.824 1.00 95.38 119 CYS A O 1
ATOM 977 N N . ILE A 1 120 ? -20.230 -0.136 29.212 1.00 97.31 120 ILE A N 1
ATOM 978 C CA . ILE A 1 120 ? -21.404 0.292 30.000 1.00 97.31 120 ILE A CA 1
ATOM 979 C C . ILE A 1 120 ? -21.767 -0.644 31.166 1.00 97.31 120 ILE A C 1
ATOM 981 O O . ILE A 1 120 ? -22.722 -0.374 31.883 1.00 97.31 120 ILE A O 1
ATOM 985 N N . ASN A 1 121 ? -21.094 -1.792 31.290 1.00 97.19 121 ASN A N 1
ATOM 986 C CA . ASN A 1 121 ? -21.418 -2.818 32.287 1.00 97.19 121 ASN A CA 1
ATOM 987 C C . ASN A 1 121 ? -20.288 -3.088 33.282 1.00 97.19 121 ASN A C 1
ATOM 989 O O . ASN A 1 121 ? -20.562 -3.469 34.410 1.00 97.19 121 ASN A O 1
ATOM 993 N N . CYS A 1 122 ? -19.028 -2.969 32.861 1.00 92.44 122 CYS A N 1
ATOM 994 C CA . CYS A 1 122 ? -17.877 -3.283 33.715 1.00 92.44 122 CYS A CA 1
ATOM 995 C C . CYS A 1 122 ? -16.844 -2.155 33.778 1.00 92.44 122 CYS A C 1
ATOM 997 O O . CYS A 1 122 ? -15.726 -2.401 34.220 1.00 92.44 122 CYS A O 1
ATOM 999 N N . ASP A 1 123 ? -17.168 -0.980 33.229 1.00 93.75 123 ASP A N 1
ATOM 1000 C CA . ASP A 1 123 ? -16.361 0.249 33.257 1.00 93.75 123 ASP A CA 1
ATOM 1001 C C . ASP A 1 123 ? -14.926 0.137 32.712 1.00 93.75 123 ASP A C 1
ATOM 1003 O O . ASP A 1 123 ? -14.121 1.059 32.820 1.00 93.75 123 ASP A O 1
ATOM 1007 N N . GLN A 1 124 ? -14.603 -0.973 32.044 1.00 87.75 124 GLN A N 1
ATOM 1008 C CA . GLN A 1 124 ? -13.305 -1.176 31.411 1.00 87.75 124 GLN A CA 1
ATOM 1009 C C . GLN A 1 124 ? -13.133 -0.245 30.213 1.00 87.75 124 GLN A C 1
ATOM 1011 O O . GLN A 1 124 ? -14.051 -0.067 29.404 1.00 87.75 124 GLN A O 1
ATOM 1016 N N . VAL A 1 125 ? -11.927 0.302 30.066 1.00 87.06 125 VAL A N 1
ATOM 1017 C CA . VAL A 1 125 ? -11.558 1.131 28.918 1.00 87.06 125 VAL A CA 1
ATOM 1018 C C . VAL A 1 125 ? -11.375 0.235 27.693 1.00 87.06 125 VAL A C 1
ATOM 1020 O O . VAL A 1 125 ? -10.458 -0.576 27.603 1.00 87.06 125 VAL A O 1
ATOM 1023 N N . LEU A 1 126 ? -12.270 0.390 26.725 1.00 87.88 126 LEU A N 1
ATOM 1024 C CA . LEU A 1 126 ? -12.281 -0.347 25.466 1.00 87.88 126 LEU A CA 1
ATOM 1025 C C . LEU A 1 126 ? -11.351 0.280 24.421 1.00 87.88 126 LEU A C 1
ATOM 1027 O O . LEU A 1 126 ? -10.861 -0.435 23.548 1.00 87.88 126 LEU A O 1
ATOM 1031 N N . ALA A 1 127 ? -11.121 1.597 24.485 1.00 90.50 127 ALA A N 1
ATOM 1032 C CA . ALA A 1 127 ? -10.218 2.305 23.581 1.00 90.50 127 ALA A CA 1
ATOM 1033 C C . ALA A 1 127 ? -9.818 3.700 24.061 1.00 90.50 127 ALA A C 1
ATOM 1035 O O . ALA A 1 127 ? -10.610 4.434 24.651 1.00 90.50 127 ALA A O 1
ATOM 1036 N N . SER A 1 128 ? -8.621 4.111 23.650 1.00 88.12 128 SER A N 1
ATOM 1037 C CA . SER A 1 128 ? -8.072 5.453 23.857 1.00 88.12 128 SER A CA 1
ATOM 1038 C C . SER A 1 128 ? -8.594 6.434 22.803 1.00 88.12 128 SER A C 1
ATOM 1040 O O . SER A 1 128 ? -8.864 7.605 23.096 1.00 88.12 128 SER A O 1
ATOM 1042 N N . GLN A 1 129 ? -8.822 5.958 21.574 1.00 90.00 129 GLN A N 1
ATOM 1043 C CA . GLN A 1 129 ? -9.368 6.742 20.464 1.00 90.00 129 GLN A CA 1
ATOM 1044 C C . GLN A 1 129 ? -10.489 5.997 19.741 1.00 90.00 129 GLN A C 1
ATOM 1046 O O . GLN A 1 129 ? -10.415 4.796 19.486 1.00 90.00 129 GLN A O 1
ATOM 1051 N N . ILE A 1 130 ? -11.513 6.758 19.360 1.00 93.50 130 ILE A N 1
ATOM 1052 C CA . ILE A 1 130 ? -12.613 6.307 18.510 1.00 93.50 130 ILE A CA 1
ATOM 1053 C C . ILE A 1 130 ? -12.833 7.331 17.403 1.00 93.50 130 ILE A C 1
ATOM 1055 O O . ILE A 1 130 ? -12.584 8.525 17.592 1.00 93.50 130 ILE A O 1
ATOM 1059 N N . CYS A 1 131 ? -13.326 6.876 16.258 1.00 92.50 131 CYS A N 1
ATOM 1060 C CA . CYS A 1 131 ? -13.897 7.766 15.260 1.00 92.50 131 CYS A CA 1
ATOM 1061 C C . CYS A 1 131 ? -15.421 7.763 15.383 1.00 92.50 131 CYS A C 1
ATOM 1063 O O . CYS A 1 131 ? -16.024 6.706 15.512 1.00 92.50 131 CYS A O 1
ATOM 1065 N N . GLN A 1 132 ? -16.045 8.938 15.302 1.00 88.19 132 GLN A N 1
ATOM 1066 C CA . GLN A 1 132 ? -17.508 9.057 15.316 1.00 88.19 132 GLN A CA 1
ATOM 1067 C C . GLN A 1 132 ? -18.153 8.642 13.984 1.00 88.19 132 GLN A C 1
ATOM 1069 O O . GLN A 1 132 ? -19.311 8.248 13.962 1.00 88.19 132 GLN A O 1
ATOM 1074 N N . PHE A 1 133 ? -17.404 8.721 12.880 1.00 89.94 133 PHE A N 1
ATOM 1075 C CA . PHE A 1 133 ? -17.909 8.459 11.526 1.00 89.94 133 PHE A CA 1
ATOM 1076 C C . PHE A 1 133 ? -17.533 7.071 11.002 1.00 89.94 133 PHE A C 1
ATOM 1078 O O . PHE A 1 133 ? -18.231 6.498 10.173 1.00 89.94 133 PHE A O 1
ATOM 1085 N N . CYS A 1 134 ? -16.408 6.528 11.467 1.00 91.00 134 CYS A N 1
ATOM 1086 C CA . CYS A 1 134 ? -15.910 5.227 11.039 1.00 91.00 134 CYS A CA 1
ATOM 1087 C C . CYS A 1 134 ? -16.105 4.200 12.155 1.00 91.00 134 CYS A C 1
ATOM 1089 O O . CYS A 1 134 ? -15.914 4.547 13.320 1.00 91.00 134 CYS A O 1
ATOM 1091 N N . PRO A 1 135 ? -16.310 2.911 11.827 1.00 89.75 135 PRO A N 1
ATOM 1092 C CA . PRO A 1 135 ? -16.204 1.826 12.794 1.00 89.75 135 PRO A CA 1
ATOM 1093 C C . PRO A 1 135 ? -14.729 1.578 13.146 1.00 89.75 135 PRO A C 1
ATOM 1095 O O . PRO A 1 135 ? -14.163 0.534 12.836 1.00 89.75 135 PRO A O 1
ATOM 1098 N N . LEU A 1 136 ? -14.078 2.565 13.763 1.00 90.50 136 LEU A N 1
ATOM 1099 C CA . LEU A 1 136 ? -12.681 2.538 14.180 1.00 90.50 136 LEU A CA 1
ATOM 1100 C C . LEU A 1 136 ? -12.594 2.831 15.673 1.00 90.50 136 LEU A C 1
ATOM 1102 O O . LEU A 1 136 ? -13.052 3.873 16.143 1.00 90.50 136 LEU A O 1
ATOM 1106 N N . LEU A 1 137 ? -11.960 1.906 16.378 1.00 89.56 137 LEU A N 1
ATOM 1107 C CA . LEU A 1 137 ? -11.772 1.901 17.812 1.00 89.56 137 LEU A CA 1
ATOM 1108 C C . LEU A 1 137 ? -10.377 1.329 18.074 1.00 89.56 137 LEU A C 1
ATOM 1110 O O . LEU A 1 137 ? -10.050 0.256 17.568 1.00 89.56 137 LEU A O 1
ATOM 1114 N N . THR A 1 138 ? -9.536 2.071 18.797 1.00 87.00 138 THR A N 1
ATOM 1115 C CA . THR A 1 138 ? -8.158 1.654 19.074 1.00 87.00 138 THR A CA 1
ATOM 1116 C C . THR A 1 138 ? -7.697 2.093 20.463 1.00 87.00 138 THR A C 1
ATOM 1118 O O . THR A 1 138 ? -7.943 3.221 20.896 1.00 87.00 138 THR A O 1
ATOM 1121 N N . SER A 1 139 ? -7.015 1.199 21.170 1.00 85.56 139 SER A N 1
ATOM 1122 C CA . SER A 1 139 ? -6.373 1.442 22.466 1.00 85.56 139 SER A CA 1
ATOM 1123 C C . SER A 1 139 ? -5.007 2.117 22.328 1.00 85.56 139 SER A C 1
ATOM 1125 O O . SER A 1 139 ? -4.398 2.480 23.328 1.00 85.56 139 SER A O 1
ATOM 1127 N N . ILE A 1 140 ? -4.517 2.325 21.101 1.00 79.56 140 ILE A N 1
ATOM 1128 C CA . ILE A 1 140 ? -3.306 3.116 20.865 1.00 79.56 140 ILE A CA 1
ATOM 1129 C C . ILE A 1 140 ? -3.605 4.569 21.224 1.00 79.56 140 ILE A C 1
ATOM 1131 O O . ILE A 1 140 ? -4.595 5.118 20.758 1.00 79.56 140 ILE A O 1
ATOM 1135 N N . GLU A 1 141 ? -2.777 5.220 22.033 1.00 77.88 141 GLU A N 1
ATOM 1136 C CA . GLU A 1 141 ? -2.993 6.620 22.407 1.00 77.88 141 GLU A CA 1
ATOM 1137 C C . GLU A 1 141 ? -2.781 7.612 21.245 1.00 77.88 141 GLU A C 1
ATOM 1139 O O . GLU A 1 141 ? -1.925 7.389 20.375 1.00 77.88 141 GLU A O 1
ATOM 1144 N N . PRO A 1 142 ? -3.526 8.740 21.222 1.00 78.25 142 PRO A N 1
ATOM 1145 C CA . PRO A 1 142 ? -3.401 9.763 20.181 1.00 78.25 142 PRO A CA 1
ATOM 1146 C C . PRO A 1 142 ? -2.007 10.382 20.071 1.00 78.25 142 PRO A C 1
ATOM 1148 O O . PRO A 1 142 ? -1.636 10.840 18.993 1.00 78.25 142 PRO A O 1
ATOM 1151 N N . VAL A 1 143 ? -1.230 10.398 21.158 1.00 74.12 143 VAL A N 1
ATOM 1152 C CA . VAL A 1 143 ? 0.142 10.927 21.155 1.00 74.12 143 VAL A CA 1
ATOM 1153 C C . VAL A 1 143 ? 1.095 10.062 20.318 1.00 74.12 143 VAL A C 1
ATOM 1155 O O . VAL A 1 143 ? 2.028 10.583 19.710 1.00 74.12 143 VAL A O 1
ATOM 1158 N N . ILE A 1 144 ? 0.816 8.759 20.199 1.00 75.06 144 ILE A N 1
ATOM 1159 C CA . ILE A 1 144 ? 1.630 7.800 19.439 1.00 75.06 144 ILE A CA 1
ATOM 1160 C C . ILE A 1 144 ? 1.176 7.732 17.981 1.00 75.06 144 ILE A C 1
ATOM 1162 O O . ILE A 1 144 ? 1.961 7.879 17.047 1.00 75.06 144 ILE A O 1
ATOM 1166 N N . LYS A 1 145 ? -0.111 7.433 17.786 1.00 79.62 145 LYS A N 1
ATOM 1167 C CA . LYS A 1 145 ? -0.724 7.187 16.481 1.00 79.62 145 LYS A CA 1
ATOM 1168 C C . LYS A 1 145 ? -1.930 8.108 16.401 1.00 79.62 145 LYS A C 1
ATOM 1170 O O . LYS A 1 145 ? -3.052 7.632 16.562 1.00 79.62 145 LYS A O 1
ATOM 1175 N N . PRO A 1 146 ? -1.724 9.421 16.209 1.00 85.00 146 PRO A N 1
ATOM 1176 C CA . PRO A 1 146 ? -2.837 10.339 16.060 1.00 85.00 146 PRO A CA 1
ATOM 1177 C C . PRO A 1 146 ? -3.663 9.893 14.859 1.00 85.00 146 PRO A C 1
ATOM 1179 O O . PRO A 1 146 ? -3.116 9.556 13.806 1.00 85.00 146 PRO A O 1
ATOM 1182 N N . LEU A 1 147 ? -4.977 9.856 15.029 1.00 90.19 147 LEU A N 1
ATOM 1183 C CA . LEU A 1 147 ? -5.912 9.553 13.961 1.00 90.19 147 LEU A CA 1
ATOM 1184 C C . LEU A 1 147 ? -6.806 10.762 13.726 1.00 90.19 147 LEU A C 1
ATOM 1186 O O . LEU A 1 147 ? -7.261 11.414 14.664 1.00 90.19 147 LEU A O 1
ATOM 1190 N N . PHE A 1 148 ? -7.106 11.037 12.463 1.00 93.75 148 PHE A N 1
ATOM 1191 C CA . PHE A 1 148 ? -8.124 12.012 12.098 1.00 93.75 148 PHE A CA 1
ATOM 1192 C C . PHE A 1 148 ? -9.037 11.446 11.021 1.00 93.75 148 PHE A C 1
ATOM 1194 O O . PHE A 1 148 ? -8.609 10.671 10.167 1.00 93.75 148 PHE A O 1
ATOM 1201 N N . HIS A 1 149 ? -10.306 11.836 11.048 1.00 94.31 149 HIS A N 1
ATOM 1202 C CA . HIS A 1 149 ? -11.240 11.534 9.972 1.00 94.31 149 HIS A CA 1
ATOM 1203 C C . HIS A 1 149 ? -11.167 12.628 8.905 1.00 94.31 149 HIS A C 1
ATOM 1205 O O . HIS A 1 149 ? -11.264 13.817 9.220 1.00 94.31 149 HIS A O 1
ATOM 1211 N N . CYS A 1 150 ? -11.000 12.235 7.644 1.00 93.94 150 CYS A N 1
ATOM 1212 C CA . CYS A 1 150 ? -11.172 13.140 6.517 1.00 93.94 150 CYS A CA 1
ATOM 1213 C C . CYS A 1 150 ? -12.576 12.954 5.946 1.00 93.94 150 CYS A C 1
ATOM 1215 O O . CYS A 1 150 ? -12.867 11.887 5.415 1.00 93.94 150 CYS A O 1
ATOM 1217 N N . ILE A 1 151 ? -13.396 14.005 6.030 1.00 92.88 151 ILE A N 1
ATOM 1218 C CA . ILE A 1 151 ? -14.794 14.006 5.575 1.00 92.88 151 ILE A CA 1
ATOM 1219 C C . ILE A 1 151 ? -14.868 13.718 4.072 1.00 92.88 151 ILE A C 1
ATOM 1221 O O . ILE A 1 151 ? -15.576 12.806 3.666 1.00 92.88 151 ILE A O 1
ATOM 1225 N N . SER A 1 152 ? -14.063 14.410 3.257 1.00 90.38 152 SER A N 1
ATOM 1226 C CA . SER A 1 152 ? -14.040 14.217 1.799 1.00 90.38 152 SER A CA 1
ATOM 1227 C C . SER A 1 152 ? -13.646 12.796 1.390 1.00 90.38 152 SER A C 1
ATOM 1229 O O . SER A 1 152 ? -14.172 12.258 0.427 1.00 90.38 152 SER A O 1
ATOM 1231 N N . CYS A 1 153 ? -12.732 12.159 2.131 1.00 87.69 153 CYS A N 1
ATOM 1232 C CA . CYS A 1 153 ? -12.339 10.773 1.868 1.00 87.69 153 CYS A CA 1
ATOM 1233 C C . CYS A 1 153 ? -13.243 9.737 2.555 1.00 87.69 153 CYS A C 1
ATOM 1235 O O . CYS A 1 153 ? -13.047 8.547 2.324 1.00 87.69 153 CYS A O 1
ATOM 1237 N N . ASN A 1 154 ? -14.124 10.162 3.464 1.00 89.88 154 ASN A N 1
ATOM 1238 C CA . ASN A 1 154 ? -14.915 9.314 4.354 1.00 89.88 154 ASN A CA 1
ATOM 1239 C C . ASN A 1 154 ? -14.111 8.177 5.030 1.00 89.88 154 ASN A C 1
ATOM 1241 O O . ASN A 1 154 ? -14.547 7.031 5.136 1.00 89.88 154 ASN A O 1
ATOM 1245 N N . THR A 1 155 ? -12.879 8.467 5.462 1.00 89.12 155 THR A N 1
ATOM 1246 C CA . THR A 1 155 ? -12.016 7.481 6.133 1.00 89.12 155 THR A CA 1
ATOM 1247 C C . THR A 1 155 ? -11.080 8.135 7.141 1.00 89.12 155 THR A C 1
ATOM 1249 O O . THR A 1 155 ? -10.672 9.292 7.006 1.00 89.12 155 THR A O 1
ATOM 1252 N N . CYS A 1 156 ? -10.686 7.356 8.150 1.00 91.56 156 CYS A N 1
ATOM 1253 C CA . CYS A 1 156 ? -9.632 7.734 9.083 1.00 91.56 156 CYS A CA 1
ATOM 1254 C C . CYS A 1 156 ? -8.248 7.635 8.438 1.00 91.56 156 CYS A C 1
ATOM 1256 O O . CYS A 1 156 ? -7.970 6.724 7.653 1.00 91.56 156 CYS A O 1
ATOM 1258 N N . ARG A 1 157 ? -7.370 8.561 8.818 1.00 89.38 157 ARG A N 1
ATOM 1259 C CA . ARG A 1 157 ? -5.969 8.667 8.412 1.00 89.38 157 ARG A CA 1
ATOM 1260 C C . ARG A 1 157 ? -5.080 8.768 9.643 1.00 89.38 157 ARG A C 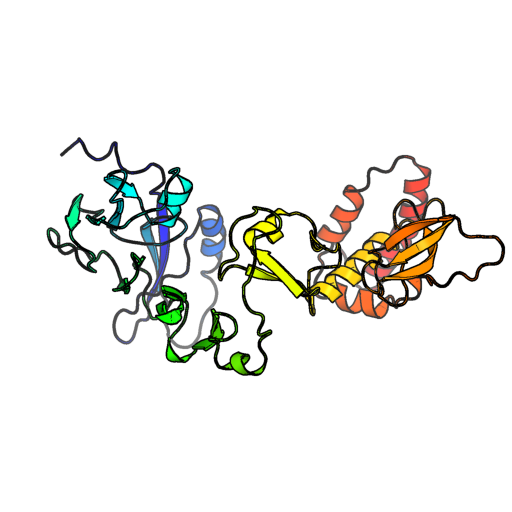1
ATOM 1262 O O . ARG A 1 157 ? -5.518 9.253 10.682 1.00 89.38 157 ARG A O 1
ATOM 1269 N N . ILE A 1 158 ? -3.835 8.323 9.499 1.00 88.12 158 ILE A N 1
ATOM 1270 C CA . ILE A 1 158 ? -2.806 8.428 10.537 1.00 88.12 158 ILE A CA 1
ATOM 1271 C C . ILE A 1 158 ? -2.095 9.775 10.384 1.00 88.12 158 ILE A C 1
ATOM 1273 O O . ILE A 1 158 ? -1.609 10.096 9.301 1.00 88.12 158 ILE A O 1
ATOM 1277 N N . GLY A 1 159 ? -2.040 10.549 11.464 1.00 88.69 159 GLY A N 1
ATOM 1278 C CA . GLY A 1 159 ? -1.458 11.886 11.528 1.00 88.69 159 GLY A CA 1
ATOM 1279 C C . GLY A 1 159 ? -2.312 12.864 12.335 1.00 88.69 159 GLY A C 1
ATOM 1280 O O . GLY A 1 159 ? -3.445 12.563 12.708 1.00 88.69 159 GLY A O 1
ATOM 1281 N N . LYS A 1 160 ? -1.790 14.065 12.595 1.00 90.38 160 LYS A N 1
ATOM 1282 C CA . LYS A 1 160 ? -2.605 15.161 13.133 1.00 90.38 160 LYS A CA 1
ATOM 1283 C C . LYS A 1 160 ? -3.328 15.839 11.976 1.00 90.38 160 LYS A C 1
ATOM 1285 O O . LYS A 1 160 ? -2.711 16.130 10.956 1.00 90.38 160 LYS A O 1
ATOM 1290 N N . LYS A 1 161 ? -4.617 16.152 12.139 1.00 91.50 161 LYS A N 1
ATOM 1291 C CA . LYS A 1 161 ? -5.428 16.821 11.100 1.00 91.50 161 LYS A CA 1
ATOM 1292 C C . LYS A 1 161 ? -4.743 18.076 10.538 1.00 91.50 161 LYS A C 1
ATOM 1294 O O . LYS A 1 161 ? -4.796 18.313 9.338 1.00 91.50 161 LYS A O 1
ATOM 1299 N N . ASN A 1 162 ? -4.060 18.839 11.394 1.00 92.81 162 ASN A N 1
ATOM 1300 C CA . ASN A 1 162 ? -3.389 20.085 11.021 1.00 92.81 162 ASN A CA 1
ATOM 1301 C C . ASN A 1 162 ? -2.194 19.896 10.079 1.00 92.81 162 ASN A C 1
ATOM 1303 O O . ASN A 1 162 ? -1.838 20.854 9.396 1.00 92.81 162 ASN A O 1
ATOM 1307 N N . ASP A 1 163 ? -1.627 18.693 9.993 1.00 93.06 163 ASP A N 1
ATOM 1308 C CA . ASP A 1 163 ? -0.465 18.399 9.148 1.00 93.06 163 ASP A CA 1
ATOM 1309 C C . ASP A 1 163 ? -0.870 17.984 7.730 1.00 93.06 163 ASP A C 1
ATOM 1311 O O . ASP A 1 163 ? -0.015 17.852 6.854 1.00 93.06 163 ASP A O 1
ATOM 1315 N N . PHE A 1 164 ? -2.164 17.761 7.488 1.00 94.12 164 PHE A N 1
ATOM 1316 C CA . PHE A 1 164 ? -2.686 17.241 6.231 1.00 94.12 164 PHE A CA 1
ATOM 1317 C C . PHE A 1 164 ? -3.667 18.213 5.585 1.00 94.12 164 PHE A C 1
ATOM 1319 O O . PHE A 1 164 ? -4.368 18.979 6.244 1.00 94.12 164 PHE A O 1
ATOM 1326 N N . GLN A 1 165 ? -3.733 18.139 4.264 1.00 94.06 165 GLN A N 1
ATOM 1327 C CA . GLN A 1 165 ? -4.709 18.822 3.438 1.00 94.06 165 GLN A CA 1
ATOM 1328 C C . GLN A 1 165 ? -5.254 17.827 2.417 1.00 94.06 165 GLN A C 1
ATOM 1330 O O . GLN A 1 165 ? -4.512 17.037 1.829 1.00 94.06 165 GLN A O 1
ATOM 1335 N N . HIS A 1 166 ? -6.571 17.826 2.239 1.00 93.19 166 HIS A N 1
ATOM 1336 C CA . HIS A 1 166 ? -7.207 17.028 1.204 1.00 93.19 166 HIS A CA 1
ATOM 1337 C C . HIS A 1 166 ? -7.088 17.758 -0.139 1.00 93.19 166 HIS A C 1
ATOM 1339 O O . HIS A 1 166 ? -7.392 18.947 -0.231 1.00 93.19 166 HIS A O 1
ATOM 1345 N N . CYS A 1 167 ? -6.617 17.056 -1.165 1.00 92.00 167 CYS A N 1
ATOM 1346 C CA . CYS A 1 167 ? -6.566 17.568 -2.525 1.00 92.00 167 CYS A CA 1
ATOM 1347 C C . CYS A 1 167 ? -7.808 17.100 -3.291 1.00 92.00 167 CYS A C 1
ATOM 1349 O O . CYS A 1 167 ? -7.883 15.929 -3.651 1.00 92.00 167 CYS A O 1
ATOM 1351 N N . ASN A 1 168 ? -8.728 18.021 -3.593 1.00 90.06 168 ASN A N 1
ATOM 1352 C CA . ASN A 1 168 ? -9.958 17.727 -4.348 1.00 90.06 168 ASN A CA 1
ATOM 1353 C C . ASN A 1 168 ? -9.695 17.267 -5.795 1.00 90.06 168 ASN A C 1
ATOM 1355 O O . ASN A 1 168 ? -10.583 16.732 -6.442 1.00 90.06 168 ASN A O 1
ATOM 1359 N N . ASN A 1 169 ? -8.498 17.515 -6.338 1.00 87.38 169 ASN A N 1
ATOM 1360 C CA . ASN A 1 169 ? -8.175 17.119 -7.709 1.00 87.38 169 ASN A CA 1
ATOM 1361 C C . ASN A 1 169 ? -7.773 15.638 -7.810 1.00 87.38 169 ASN A C 1
ATOM 1363 O O . ASN A 1 169 ? -8.056 14.981 -8.808 1.00 87.38 169 ASN A O 1
ATOM 1367 N N . CYS A 1 170 ? -7.103 15.105 -6.781 1.00 86.12 170 CYS A N 1
ATOM 1368 C CA . CYS A 1 170 ? -6.643 13.713 -6.765 1.00 86.12 170 CYS A CA 1
ATOM 1369 C C . CYS A 1 170 ? -7.276 12.837 -5.676 1.00 86.12 170 CYS A C 1
ATOM 1371 O O . CYS A 1 170 ? -6.885 11.679 -5.533 1.00 86.12 170 CYS A O 1
ATOM 1373 N N . ASP A 1 171 ? -8.217 13.383 -4.903 1.00 85.75 171 ASP A N 1
ATOM 1374 C CA . ASP A 1 171 ? -8.964 12.721 -3.828 1.00 85.75 171 ASP A CA 1
ATOM 1375 C C . ASP A 1 171 ? -8.083 12.059 -2.751 1.00 85.75 171 ASP A C 1
ATOM 1377 O O . ASP A 1 171 ? -8.447 11.052 -2.128 1.00 85.75 171 ASP A O 1
ATOM 1381 N N . LYS A 1 172 ? -6.902 12.642 -2.495 1.00 86.38 172 LYS A N 1
ATOM 1382 C CA . LYS A 1 172 ? -5.921 12.168 -1.501 1.00 86.38 172 LYS A CA 1
ATOM 1383 C C . LYS A 1 172 ? -5.689 13.190 -0.392 1.00 86.38 172 LYS A C 1
ATOM 1385 O O . LYS A 1 172 ? -5.621 14.395 -0.622 1.00 86.38 172 LYS A O 1
ATOM 1390 N N . CYS A 1 173 ? -5.491 12.691 0.829 1.00 91.06 173 CYS A N 1
ATOM 1391 C CA . CYS A 1 173 ? -4.952 13.483 1.934 1.00 91.06 173 CYS A CA 1
ATOM 1392 C C . CYS A 1 173 ? -3.427 13.525 1.828 1.00 91.06 173 CYS A C 1
ATOM 1394 O O . CYS A 1 173 ? -2.770 12.498 1.997 1.00 91.06 173 CYS A O 1
ATOM 1396 N N . ILE A 1 174 ? -2.873 14.706 1.586 1.00 90.31 174 ILE A N 1
ATOM 1397 C CA . ILE A 1 174 ? -1.438 14.933 1.424 1.00 90.31 174 ILE A CA 1
ATOM 1398 C C . ILE A 1 174 ? -0.934 15.736 2.623 1.00 90.31 174 ILE A C 1
ATOM 1400 O O . ILE A 1 174 ? -1.641 16.602 3.137 1.00 90.31 174 ILE A O 1
ATOM 1404 N N . LYS A 1 175 ? 0.286 15.456 3.093 1.00 91.31 175 LYS A N 1
ATOM 1405 C CA . LYS A 1 175 ? 0.927 16.308 4.103 1.00 91.31 175 LYS A CA 1
ATOM 1406 C C . LYS A 1 175 ? 1.103 17.717 3.540 1.00 91.31 175 LYS A C 1
ATOM 1408 O O . LYS A 1 175 ? 1.558 17.854 2.408 1.00 91.31 175 LYS A O 1
ATOM 1413 N N . LYS A 1 176 ? 0.814 18.752 4.329 1.00 92.44 176 LYS A N 1
ATOM 1414 C CA . LYS A 1 176 ? 0.930 20.157 3.901 1.00 92.44 176 LYS A CA 1
ATOM 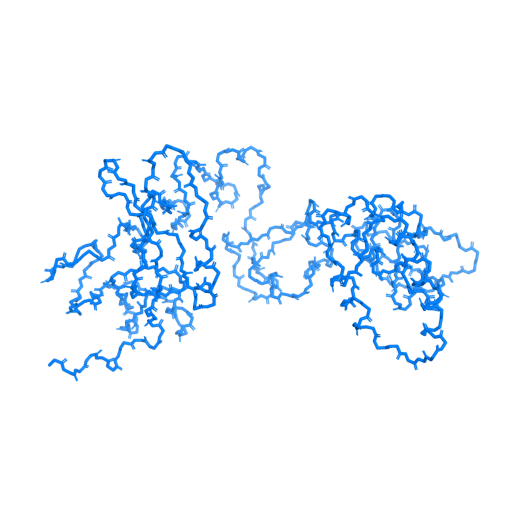1415 C C . LYS A 1 176 ? 2.315 20.489 3.344 1.00 92.44 176 LYS A C 1
ATOM 1417 O O . LYS A 1 176 ? 2.401 21.163 2.325 1.00 92.44 176 LYS A O 1
ATOM 1422 N N . SER A 1 177 ? 3.374 19.921 3.929 1.00 91.00 177 SER A N 1
ATOM 1423 C CA . SER A 1 177 ? 4.758 20.062 3.447 1.00 91.00 177 SER A CA 1
ATOM 1424 C C . SER A 1 177 ? 4.957 19.641 1.987 1.00 91.00 177 SER A C 1
ATOM 1426 O O . SER A 1 177 ? 5.833 20.164 1.312 1.00 91.00 177 SER A O 1
ATOM 1428 N N . ASN A 1 178 ? 4.146 18.701 1.496 1.00 87.50 178 ASN A N 1
ATOM 1429 C CA . ASN A 1 178 ? 4.272 18.120 0.161 1.00 87.50 178 ASN A CA 1
ATOM 1430 C C . ASN A 1 178 ? 3.102 18.526 -0.746 1.00 87.50 178 ASN A C 1
ATOM 1432 O O . ASN A 1 178 ? 3.003 18.036 -1.865 1.00 87.50 178 ASN A O 1
ATOM 1436 N N . PHE A 1 179 ? 2.187 19.386 -0.284 1.00 89.88 179 PHE A N 1
ATOM 1437 C CA . PHE A 1 179 ? 0.976 19.709 -1.039 1.00 89.88 179 PHE A CA 1
ATOM 1438 C C . PHE A 1 179 ? 1.288 20.463 -2.339 1.00 89.88 179 PHE A C 1
ATOM 1440 O O . PHE A 1 179 ? 0.639 20.221 -3.346 1.00 89.88 179 PHE A O 1
ATOM 1447 N N . ALA A 1 180 ? 2.316 21.312 -2.371 1.00 87.62 180 ALA A N 1
ATOM 1448 C CA . ALA A 1 180 ? 2.702 22.015 -3.598 1.00 87.62 180 ALA A CA 1
ATOM 1449 C C . ALA A 1 180 ? 3.414 21.111 -4.624 1.00 87.62 180 ALA A C 1
ATOM 1451 O O . ALA A 1 180 ? 3.311 21.337 -5.823 1.00 87.62 180 ALA A O 1
ATOM 1452 N N . THR A 1 181 ? 4.130 20.082 -4.163 1.00 85.44 181 THR A N 1
ATOM 1453 C CA . THR A 1 181 ? 5.025 19.258 -4.995 1.00 85.44 181 THR A CA 1
ATOM 1454 C C . THR A 1 181 ? 4.503 17.845 -5.248 1.00 85.44 181 THR A C 1
ATOM 1456 O O . THR A 1 181 ? 5.184 17.034 -5.877 1.00 85.44 181 THR A O 1
ATOM 1459 N N . HIS A 1 182 ? 3.313 17.503 -4.744 1.00 86.06 182 HIS A N 1
ATOM 1460 C CA . HIS A 1 182 ? 2.771 16.162 -4.927 1.00 86.06 182 HIS A CA 1
ATOM 1461 C C . HIS A 1 182 ? 2.404 15.894 -6.386 1.00 86.06 182 HIS A C 1
ATOM 1463 O O . HIS A 1 182 ? 1.870 16.747 -7.092 1.00 86.06 182 HIS A O 1
ATOM 1469 N N . ASN A 1 183 ? 2.630 14.651 -6.809 1.00 79.19 183 ASN A N 1
ATOM 1470 C CA . ASN A 1 183 ? 2.167 14.165 -8.098 1.00 79.19 183 ASN A CA 1
ATOM 1471 C C . ASN A 1 183 ? 0.631 14.044 -8.084 1.00 79.19 183 ASN A C 1
ATOM 1473 O O . ASN A 1 183 ? 0.073 13.037 -7.631 1.00 79.19 183 ASN A O 1
ATOM 1477 N N . CYS A 1 184 ? -0.040 15.115 -8.503 1.00 85.06 184 CYS A N 1
ATOM 1478 C CA . CYS A 1 184 ? -1.484 15.274 -8.433 1.00 85.06 184 CYS A CA 1
ATOM 1479 C C . CYS A 1 184 ? -2.171 14.583 -9.618 1.00 85.06 184 CYS A C 1
ATOM 1481 O O . CYS A 1 184 ? -2.517 15.216 -10.612 1.00 85.06 184 CYS A O 1
ATOM 1483 N N . VAL A 1 185 ? -2.362 13.266 -9.513 1.00 82.88 185 VAL A N 1
ATOM 1484 C CA . VAL A 1 185 ? -3.057 12.467 -10.535 1.00 82.88 185 VAL A CA 1
ATOM 1485 C C . VAL A 1 185 ? -4.353 11.918 -9.961 1.00 82.88 185 VAL A C 1
ATOM 1487 O O . VAL A 1 185 ? -4.341 11.255 -8.918 1.00 82.88 185 VAL A O 1
ATOM 1490 N N . LYS A 1 186 ? -5.462 12.182 -10.659 1.00 83.94 186 LYS A N 1
ATOM 1491 C CA . LYS A 1 186 ? -6.794 11.705 -10.287 1.00 83.94 186 LYS A CA 1
ATOM 1492 C C . LYS A 1 186 ? -6.846 10.184 -10.282 1.00 83.94 186 LYS A C 1
ATOM 1494 O O . LYS A 1 186 ? -6.439 9.537 -11.249 1.00 83.94 186 LYS A O 1
ATOM 1499 N N . ILE A 1 187 ? -7.345 9.618 -9.187 1.00 80.44 187 ILE A N 1
ATOM 1500 C CA . ILE A 1 187 ? -7.566 8.178 -9.092 1.00 80.44 187 ILE A CA 1
ATOM 1501 C C . ILE A 1 187 ? -8.664 7.807 -10.086 1.00 80.44 187 ILE A C 1
ATOM 1503 O O . ILE A 1 187 ? -9.726 8.423 -10.090 1.00 80.44 187 ILE A O 1
ATOM 1507 N N . SER A 1 188 ? -8.387 6.859 -10.974 1.00 81.94 188 SER A N 1
ATOM 1508 C CA . SER A 1 188 ? -9.344 6.461 -12.006 1.00 81.94 188 SER A CA 1
ATOM 1509 C C . SER A 1 188 ? -9.116 5.030 -12.470 1.00 81.94 188 SER A C 1
ATOM 1511 O O . SER A 1 188 ? -8.006 4.499 -12.377 1.00 81.94 188 SER A O 1
ATOM 1513 N N . GLY A 1 189 ? -10.189 4.434 -12.987 1.00 86.50 189 GLY A N 1
ATOM 1514 C CA . GLY A 1 189 ? -10.186 3.095 -13.558 1.00 86.50 189 GLY A CA 1
ATOM 1515 C C . GLY A 1 189 ? -10.018 1.984 -12.524 1.00 86.50 189 GLY A C 1
ATOM 1516 O O . GLY A 1 189 ? -10.178 2.180 -11.317 1.00 86.50 189 GLY A O 1
ATOM 1517 N N . ASN A 1 190 ? -9.672 0.807 -13.036 1.00 91.12 190 ASN A N 1
ATOM 1518 C CA . ASN A 1 190 ? -9.545 -0.422 -12.266 1.00 91.12 190 ASN A CA 1
ATOM 1519 C C . ASN A 1 190 ? -8.090 -0.884 -12.213 1.00 91.12 190 ASN A C 1
ATOM 1521 O O . ASN A 1 190 ? -7.290 -0.611 -13.112 1.00 91.12 190 ASN A O 1
ATOM 1525 N N . CYS A 1 191 ? -7.739 -1.600 -11.149 1.00 92.12 191 CYS A N 1
ATOM 1526 C CA . CYS A 1 191 ? -6.428 -2.204 -10.982 1.00 92.12 191 CYS A CA 1
ATOM 1527 C C . CYS A 1 191 ? -6.148 -3.211 -12.101 1.00 92.12 191 CYS A C 1
ATOM 1529 O O . CYS A 1 191 ? -6.905 -4.164 -12.242 1.00 92.12 191 CYS A O 1
ATOM 1531 N N . PRO A 1 192 ? -5.038 -3.091 -12.852 1.00 92.38 192 PRO A N 1
ATOM 1532 C CA . PRO A 1 192 ? -4.737 -4.015 -13.951 1.00 92.38 192 PRO A CA 1
ATOM 1533 C C . PRO A 1 192 ? -4.414 -5.447 -13.490 1.00 92.38 192 PRO A C 1
ATOM 1535 O O . PRO A 1 192 ? -4.191 -6.312 -14.327 1.00 92.38 192 PRO A O 1
ATOM 1538 N N . ILE A 1 193 ? -4.326 -5.693 -12.176 1.00 90.75 193 ILE A N 1
ATOM 1539 C CA . ILE A 1 193 ? -4.030 -7.014 -11.605 1.00 90.75 193 ILE A CA 1
ATOM 1540 C C . ILE A 1 193 ? -5.286 -7.673 -11.038 1.00 90.75 193 ILE A C 1
ATOM 1542 O O . ILE A 1 193 ? -5.591 -8.793 -11.422 1.00 90.75 193 ILE A O 1
ATOM 1546 N N . CYS A 1 194 ? -5.998 -7.014 -10.118 1.00 91.44 194 CYS A N 1
ATOM 1547 C CA . CYS A 1 194 ? -7.189 -7.600 -9.488 1.00 91.44 194 CYS A CA 1
ATOM 1548 C C . CYS A 1 194 ? -8.509 -7.153 -10.124 1.00 91.44 194 CYS A C 1
ATOM 1550 O O . CYS A 1 194 ? -9.552 -7.659 -9.740 1.00 91.44 194 CYS A O 1
ATOM 1552 N N . LEU A 1 195 ? -8.474 -6.211 -11.073 1.00 90.25 195 LEU A N 1
ATOM 1553 C CA . LEU A 1 195 ? -9.639 -5.629 -11.753 1.00 90.25 195 LEU A CA 1
ATOM 1554 C C . LEU A 1 195 ? -10.614 -4.858 -10.847 1.00 90.25 195 LEU A C 1
ATOM 1556 O O . LEU A 1 195 ? -11.585 -4.298 -11.351 1.00 90.25 195 LEU A O 1
ATOM 1560 N N . ASP A 1 196 ? -10.315 -4.738 -9.553 1.00 86.38 196 ASP A N 1
ATOM 1561 C CA . ASP A 1 196 ? -11.078 -3.906 -8.627 1.00 86.38 196 ASP A CA 1
ATOM 1562 C C . ASP A 1 196 ? -10.836 -2.414 -8.850 1.00 86.38 196 ASP A C 1
ATOM 1564 O O . ASP A 1 196 ? -9.765 -1.982 -9.289 1.00 86.38 196 ASP A O 1
ATOM 1568 N N . GLU A 1 197 ? -11.820 -1.616 -8.448 1.00 85.00 197 GLU A N 1
ATOM 1569 C CA . GLU A 1 197 ? -11.774 -0.161 -8.505 1.00 85.00 197 GLU A CA 1
ATOM 1570 C C . GLU A 1 197 ? -10.533 0.410 -7.794 1.00 85.00 197 GLU A C 1
ATOM 1572 O O . GLU A 1 197 ? -10.118 -0.014 -6.700 1.00 85.00 197 GLU A O 1
ATOM 1577 N N . MET A 1 198 ? -9.905 1.403 -8.423 1.00 83.94 198 MET A N 1
ATOM 1578 C CA . MET A 1 198 ? -8.789 2.100 -7.803 1.00 83.94 198 MET A CA 1
ATOM 1579 C C . MET A 1 198 ? -9.253 2.868 -6.572 1.00 83.94 198 MET A C 1
ATOM 1581 O O . MET A 1 198 ? -10.136 3.716 -6.621 1.00 83.94 198 MET A O 1
ATOM 1585 N N . SER A 1 199 ? -8.587 2.610 -5.452 1.00 78.44 199 SER A N 1
ATOM 1586 C CA . SER A 1 199 ? -8.838 3.300 -4.194 1.00 78.44 199 SER A CA 1
ATOM 1587 C C . SER A 1 199 ? -7.623 4.121 -3.778 1.00 78.44 199 SER A C 1
ATOM 1589 O O . SER A 1 199 ? -6.560 4.084 -4.398 1.00 78.44 199 SER A O 1
ATOM 1591 N N . GLN A 1 200 ? -7.739 4.839 -2.663 1.00 69.50 200 GLN A N 1
ATOM 1592 C CA . GLN A 1 200 ? -6.662 5.673 -2.122 1.00 69.50 200 GLN A CA 1
ATOM 1593 C C . GLN A 1 200 ? -5.388 4.896 -1.742 1.00 69.50 200 GLN A C 1
ATOM 1595 O O . GLN A 1 200 ? -4.359 5.524 -1.508 1.00 69.50 200 GLN A O 1
ATOM 1600 N N . ASN A 1 201 ? -5.436 3.558 -1.706 1.00 76.56 201 ASN A N 1
ATOM 1601 C CA . ASN A 1 201 ? -4.266 2.686 -1.553 1.00 76.56 201 ASN A CA 1
ATOM 1602 C C . ASN A 1 201 ? -3.637 2.292 -2.907 1.00 76.56 201 ASN A C 1
ATOM 1604 O O . ASN A 1 201 ? -3.076 1.201 -3.055 1.00 76.56 201 ASN A O 1
ATOM 1608 N N . CYS A 1 202 ? -3.730 3.168 -3.906 1.00 83.50 202 CYS A N 1
ATOM 1609 C CA . CYS A 1 202 ? -3.002 3.056 -5.160 1.00 83.50 202 CYS A CA 1
ATOM 1610 C C . CYS A 1 202 ? -1.670 3.817 -5.108 1.00 83.50 202 CYS A C 1
ATOM 1612 O O . CYS A 1 202 ? -1.523 4.846 -4.443 1.00 83.50 202 CYS A O 1
ATOM 1614 N N . GLN A 1 203 ? -0.695 3.319 -5.855 1.00 83.75 203 GLN A N 1
ATOM 1615 C CA . GLN A 1 203 ? 0.515 4.048 -6.199 1.00 83.75 203 GLN A CA 1
ATOM 1616 C C . GLN A 1 203 ? 0.511 4.355 -7.694 1.00 83.75 203 GLN A C 1
ATOM 1618 O O . GLN A 1 203 ? -0.026 3.597 -8.502 1.00 83.75 203 GLN A O 1
ATOM 1623 N N . ILE A 1 204 ? 1.130 5.476 -8.045 1.00 86.44 204 ILE A N 1
ATOM 1624 C CA . ILE A 1 204 ? 1.358 5.879 -9.428 1.00 86.44 204 ILE A CA 1
ATOM 1625 C C . ILE A 1 204 ? 2.766 5.406 -9.780 1.00 86.44 204 ILE A C 1
ATOM 1627 O O . ILE A 1 204 ? 3.737 5.807 -9.135 1.00 86.44 204 ILE A O 1
ATOM 1631 N N . LEU A 1 205 ? 2.869 4.513 -10.759 1.00 89.31 205 LEU A N 1
ATOM 1632 C CA . LEU A 1 205 ? 4.151 4.056 -11.284 1.00 89.31 205 LEU A CA 1
ATOM 1633 C C . LEU A 1 205 ? 4.844 5.194 -12.038 1.00 89.31 205 LEU A C 1
ATOM 1635 O O . LEU A 1 205 ? 4.206 6.156 -12.457 1.00 89.31 205 LEU A O 1
ATOM 1639 N N . HIS A 1 206 ? 6.147 5.068 -12.282 1.00 86.25 206 HIS A N 1
ATOM 1640 C CA . HIS A 1 206 ? 6.899 6.087 -13.017 1.00 86.25 206 HIS A CA 1
ATOM 1641 C C . HIS A 1 206 ? 6.300 6.397 -14.401 1.00 86.25 206 HIS A C 1
ATOM 1643 O O . HIS A 1 206 ? 6.290 7.548 -14.825 1.00 86.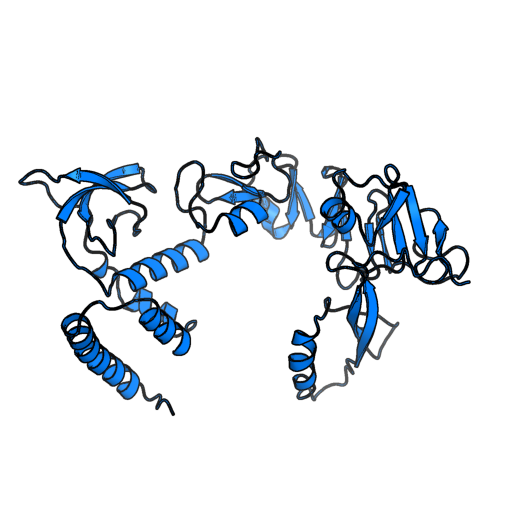25 206 HIS A O 1
ATOM 1649 N N . CYS A 1 207 ? 5.751 5.386 -15.073 1.00 88.38 207 CYS A N 1
ATOM 1650 C CA . CYS A 1 207 ? 5.061 5.536 -16.353 1.00 88.38 207 CYS A CA 1
ATOM 1651 C C . CYS A 1 207 ? 3.679 6.219 -16.273 1.00 88.38 207 CYS A C 1
ATOM 1653 O O . CYS A 1 207 ? 3.016 6.327 -17.295 1.00 88.38 207 CYS A O 1
ATOM 1655 N N . GLY A 1 208 ? 3.215 6.627 -15.087 1.00 87.56 208 GLY A N 1
ATOM 1656 C CA . GLY A 1 208 ? 1.919 7.283 -14.873 1.00 87.56 208 GLY A CA 1
ATOM 1657 C C . GLY A 1 208 ? 0.753 6.328 -14.594 1.00 87.56 208 GLY A C 1
ATOM 1658 O O . GLY A 1 208 ? -0.247 6.740 -14.010 1.00 87.56 208 GLY A O 1
ATOM 1659 N N . HIS A 1 209 ? 0.888 5.042 -14.926 1.00 90.25 209 HIS A N 1
ATOM 1660 C CA . HIS A 1 209 ? -0.144 4.049 -14.635 1.00 90.25 209 HIS A CA 1
ATOM 1661 C C . HIS A 1 209 ? -0.329 3.818 -13.134 1.00 90.25 209 HIS A C 1
ATOM 1663 O O . HIS A 1 209 ? 0.632 3.778 -12.361 1.00 90.25 209 HIS A O 1
ATOM 1669 N N . GLN A 1 210 ? -1.580 3.616 -12.734 1.00 91.06 210 GLN A N 1
ATOM 1670 C CA . GLN A 1 210 ? -1.964 3.400 -11.345 1.00 91.06 210 GLN A CA 1
ATOM 1671 C C . GLN A 1 210 ? -2.110 1.908 -11.051 1.00 91.06 210 GLN A C 1
ATOM 1673 O O . GLN A 1 210 ? -2.500 1.127 -11.916 1.00 91.06 210 GLN A O 1
ATOM 1678 N N . ILE A 1 211 ? -1.778 1.507 -9.826 1.00 91.19 211 ILE A N 1
ATOM 1679 C CA . ILE A 1 211 ? -1.901 0.124 -9.354 1.00 91.19 211 ILE A CA 1
ATOM 1680 C C . ILE A 1 211 ? -2.052 0.103 -7.834 1.00 91.19 211 ILE A C 1
ATOM 1682 O O . ILE A 1 211 ? -1.438 0.928 -7.150 1.00 91.19 211 ILE A O 1
ATOM 1686 N N . HIS A 1 212 ? -2.838 -0.818 -7.266 1.00 88.25 212 HIS A N 1
ATOM 1687 C CA . HIS A 1 212 ? -2.861 -0.971 -5.806 1.00 88.25 212 HIS A CA 1
ATOM 1688 C C . HIS A 1 212 ? -1.464 -1.322 -5.289 1.00 88.25 212 HIS A C 1
ATOM 1690 O O . HIS A 1 212 ? -0.747 -2.132 -5.881 1.00 88.25 212 HIS A O 1
ATOM 1696 N N . VAL A 1 213 ? -1.085 -0.739 -4.149 1.00 85.19 213 VAL A N 1
ATOM 1697 C CA . VAL A 1 213 ? 0.226 -0.980 -3.522 1.00 85.19 213 VAL A CA 1
ATOM 1698 C C . VAL A 1 213 ? 0.435 -2.472 -3.240 1.00 85.19 213 VAL A C 1
ATOM 1700 O O . VAL A 1 213 ? 1.513 -3.005 -3.499 1.00 85.19 213 VAL A O 1
ATOM 1703 N N . PHE A 1 214 ? -0.609 -3.154 -2.760 1.00 84.06 214 PHE A N 1
ATOM 1704 C CA . PHE A 1 214 ? -0.587 -4.593 -2.502 1.00 84.06 214 PHE A CA 1
ATOM 1705 C C . PHE A 1 214 ? -0.401 -5.405 -3.790 1.00 84.06 214 PHE A C 1
ATOM 1707 O O . PHE A 1 214 ? 0.508 -6.230 -3.864 1.00 84.06 214 PHE A O 1
ATOM 1714 N N . CYS A 1 215 ? -1.185 -5.114 -4.833 1.00 87.44 215 CYS A N 1
ATOM 1715 C CA . CYS A 1 215 ? -1.075 -5.796 -6.120 1.00 87.44 215 CYS A CA 1
ATOM 1716 C C . CYS A 1 215 ? 0.316 -5.632 -6.738 1.00 87.44 215 CYS A C 1
ATOM 1718 O O . CYS A 1 215 ? 0.896 -6.615 -7.180 1.00 87.44 215 CYS A O 1
ATOM 1720 N N . PHE A 1 216 ? 0.905 -4.431 -6.710 1.00 89.38 216 PHE A N 1
ATOM 1721 C CA . PHE A 1 216 ? 2.266 -4.242 -7.223 1.00 89.38 216 PHE A CA 1
ATOM 1722 C C . PHE A 1 216 ? 3.322 -4.979 -6.400 1.00 89.38 216 PHE A C 1
ATOM 1724 O O . PHE A 1 216 ? 4.268 -5.521 -6.965 1.00 89.38 216 PHE A O 1
ATOM 1731 N N . LYS A 1 217 ? 3.167 -5.025 -5.070 1.00 85.31 217 LYS A N 1
ATOM 1732 C CA . LYS A 1 217 ? 4.066 -5.792 -4.200 1.00 85.31 217 LYS A CA 1
ATOM 1733 C C . LYS A 1 217 ? 4.025 -7.288 -4.538 1.00 85.31 217 LYS A C 1
ATOM 1735 O O . LYS A 1 217 ? 5.079 -7.914 -4.578 1.00 85.31 217 LYS A O 1
ATOM 1740 N N . ASN A 1 218 ? 2.839 -7.826 -4.821 1.00 85.69 218 ASN A N 1
ATOM 1741 C CA . ASN A 1 218 ? 2.643 -9.249 -5.116 1.00 85.69 218 ASN A CA 1
ATOM 1742 C C . ASN A 1 218 ? 2.842 -9.612 -6.593 1.00 85.69 218 ASN A C 1
ATOM 1744 O O . ASN A 1 218 ? 3.005 -10.784 -6.908 1.00 85.69 218 ASN A O 1
ATOM 1748 N N . TYR A 1 219 ? 2.888 -8.628 -7.496 1.00 88.25 219 TYR A N 1
ATOM 1749 C CA . TYR A 1 219 ? 3.138 -8.848 -8.924 1.00 88.25 219 TYR A CA 1
ATOM 1750 C C . TYR A 1 219 ? 4.500 -9.506 -9.203 1.00 88.25 219 TYR A C 1
ATOM 1752 O O . TYR A 1 219 ? 4.715 -10.088 -10.264 1.00 88.25 219 TYR A O 1
ATOM 1760 N N . GLY A 1 220 ? 5.459 -9.381 -8.278 1.00 81.62 220 GLY A N 1
ATOM 1761 C CA . GLY A 1 220 ? 6.781 -10.010 -8.370 1.00 81.62 220 GLY A CA 1
ATOM 1762 C C . GLY A 1 220 ? 7.731 -9.369 -9.390 1.00 81.62 220 GLY A C 1
ATOM 1763 O O . GLY A 1 220 ? 8.938 -9.600 -9.334 1.00 81.62 220 GLY A O 1
ATOM 1764 N N . LYS A 1 221 ? 7.230 -8.514 -10.288 1.00 86.44 221 LYS A N 1
ATOM 1765 C CA . LYS A 1 221 ? 8.031 -7.728 -11.236 1.00 86.44 221 LYS A CA 1
ATOM 1766 C C . LYS A 1 221 ? 8.009 -6.249 -10.865 1.00 86.44 221 LYS A C 1
ATOM 1768 O O . LYS A 1 221 ? 7.050 -5.736 -10.302 1.00 86.44 221 LYS A O 1
ATOM 1773 N N . LEU A 1 222 ? 9.081 -5.548 -11.227 1.00 88.44 222 LEU A N 1
ATOM 1774 C CA . LEU A 1 222 ? 9.202 -4.098 -11.030 1.00 88.44 222 LEU A CA 1
ATOM 1775 C C . LEU A 1 222 ? 8.751 -3.290 -12.253 1.00 88.44 222 LEU A C 1
ATOM 1777 O O . LEU A 1 222 ? 8.866 -2.066 -12.252 1.00 88.44 222 LEU A O 1
ATOM 1781 N N . THR A 1 223 ? 8.255 -3.960 -13.292 1.00 91.38 223 THR A N 1
ATOM 1782 C CA . THR A 1 223 ? 7.692 -3.340 -14.492 1.00 91.38 223 THR A CA 1
ATOM 1783 C C . THR A 1 223 ? 6.194 -3.092 -14.333 1.00 91.38 223 THR A C 1
ATOM 1785 O O . THR A 1 223 ? 5.510 -3.744 -13.548 1.00 91.38 223 THR A O 1
ATOM 1788 N N . CYS A 1 224 ? 5.673 -2.124 -15.077 1.00 93.12 224 CYS A N 1
ATOM 1789 C CA . CYS A 1 224 ? 4.248 -1.873 -15.191 1.00 93.12 224 CYS A CA 1
ATOM 1790 C C . CYS A 1 224 ? 3.574 -3.042 -15.931 1.00 93.12 224 CYS A C 1
ATOM 1792 O O . CYS A 1 224 ? 4.048 -3.408 -17.003 1.00 93.12 224 CYS A O 1
ATOM 1794 N N . PRO A 1 225 ? 2.467 -3.612 -15.427 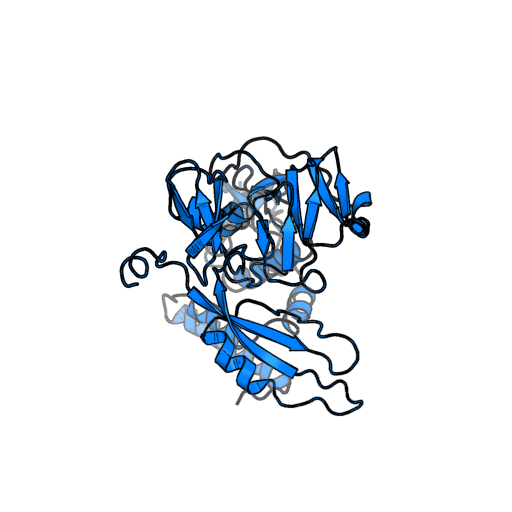1.00 92.56 225 PRO A N 1
ATOM 1795 C CA . PRO A 1 225 ? 1.744 -4.669 -16.138 1.00 92.56 225 PRO A CA 1
ATOM 1796 C C . PRO A 1 225 ? 1.042 -4.178 -17.414 1.00 92.56 225 PRO A C 1
ATOM 1798 O O . PRO A 1 225 ? 0.695 -4.998 -18.251 1.00 92.56 225 PRO A O 1
ATOM 1801 N N . ILE A 1 226 ? 0.851 -2.862 -17.575 1.00 92.62 226 ILE A N 1
ATOM 1802 C CA . ILE A 1 226 ? 0.159 -2.272 -18.729 1.00 92.62 226 ILE A CA 1
ATOM 1803 C C . ILE A 1 226 ? 1.145 -1.999 -19.868 1.00 92.62 226 ILE A C 1
ATOM 1805 O O . ILE A 1 226 ? 0.997 -2.531 -20.959 1.00 92.62 226 ILE A O 1
ATOM 1809 N N . CYS A 1 227 ? 2.178 -1.188 -19.618 1.00 93.25 227 CYS A N 1
ATOM 1810 C CA . CYS A 1 227 ? 3.115 -0.760 -20.665 1.00 93.25 227 CYS A CA 1
ATOM 1811 C C . CYS A 1 227 ? 4.511 -1.385 -20.559 1.00 93.25 227 CYS A C 1
ATOM 1813 O O . CYS A 1 227 ? 5.396 -1.046 -21.338 1.00 93.25 227 CYS A O 1
ATOM 1815 N N . LEU A 1 228 ? 4.749 -2.258 -19.572 1.00 92.88 228 LEU A N 1
ATOM 1816 C CA . LEU A 1 228 ? 6.025 -2.955 -19.350 1.00 92.88 228 LEU A CA 1
ATOM 1817 C C . LEU A 1 228 ? 7.235 -2.048 -19.047 1.00 92.88 228 LEU A C 1
ATOM 1819 O O . LEU A 1 228 ? 8.340 -2.558 -18.853 1.00 92.88 228 LEU A O 1
ATOM 1823 N N . LYS A 1 229 ? 7.040 -0.729 -18.910 1.00 93.38 229 LYS A N 1
ATOM 1824 C CA . LYS A 1 229 ? 8.058 0.217 -18.423 1.00 93.38 229 LYS A CA 1
ATOM 1825 C C . LYS A 1 229 ? 8.440 -0.058 -16.973 1.00 93.38 229 LYS A C 1
ATOM 1827 O O . LYS A 1 229 ? 7.622 -0.553 -16.197 1.00 93.38 229 LYS A O 1
ATOM 1832 N N . ILE A 1 230 ? 9.652 0.301 -16.565 1.00 91.06 230 ILE A N 1
ATOM 1833 C CA . ILE A 1 230 ? 10.107 0.201 -15.173 1.00 91.06 230 ILE A CA 1
ATOM 1834 C C . ILE A 1 230 ? 9.211 1.088 -14.296 1.00 91.06 230 ILE A C 1
ATOM 1836 O O . ILE A 1 230 ? 9.157 2.306 -14.453 1.00 91.06 230 ILE A O 1
ATOM 1840 N N . GLY A 1 231 ? 8.483 0.471 -13.365 1.00 87.56 231 GLY A N 1
ATOM 1841 C CA . GLY A 1 231 ? 7.437 1.132 -12.586 1.00 87.56 231 GLY A CA 1
ATOM 1842 C C . GLY A 1 231 ? 7.941 1.923 -11.377 1.00 87.56 231 GLY A C 1
ATOM 1843 O O . GLY A 1 231 ? 7.234 2.799 -10.887 1.00 87.56 231 GLY A O 1
ATOM 1844 N N . ILE A 1 232 ? 9.152 1.644 -10.895 1.00 85.38 232 ILE A N 1
ATOM 1845 C CA . ILE A 1 232 ? 9.775 2.344 -9.759 1.00 85.38 232 ILE A CA 1
ATOM 1846 C C . ILE A 1 232 ? 10.395 3.686 -10.181 1.00 85.38 232 ILE A C 1
ATOM 1848 O O . ILE A 1 232 ? 10.868 3.829 -11.306 1.00 85.38 232 ILE A O 1
ATOM 1852 N N . CYS A 1 233 ? 10.425 4.663 -9.268 1.00 81.00 233 CYS A N 1
ATOM 1853 C CA . CYS A 1 233 ? 10.907 6.027 -9.515 1.00 81.00 233 CYS A CA 1
ATOM 1854 C C . CYS A 1 233 ? 12.008 6.468 -8.527 1.00 81.00 233 CYS A C 1
ATOM 1856 O O . CYS A 1 233 ? 12.296 5.776 -7.544 1.00 81.00 233 CYS A O 1
ATOM 1858 N N . GLY A 1 234 ? 12.624 7.621 -8.815 1.00 81.25 234 GLY A N 1
ATOM 1859 C CA . GLY A 1 234 ? 13.624 8.273 -7.964 1.00 81.25 234 GLY A CA 1
ATOM 1860 C C . GLY A 1 234 ? 14.846 7.402 -7.666 1.00 81.25 234 GLY A C 1
ATOM 1861 O O . GLY A 1 234 ? 15.258 6.577 -8.482 1.00 81.25 234 GLY A O 1
ATOM 1862 N N . GLU A 1 235 ? 15.386 7.547 -6.456 1.00 78.44 235 GLU A N 1
ATOM 1863 C CA . GLU A 1 235 ? 16.578 6.826 -5.989 1.00 78.44 235 GLU A CA 1
ATOM 1864 C C . GLU A 1 235 ? 16.422 5.298 -6.100 1.00 78.44 235 GLU A C 1
ATOM 1866 O O . GLU A 1 235 ? 17.358 4.590 -6.458 1.00 78.44 235 GLU A O 1
ATOM 1871 N N . ARG A 1 236 ? 15.214 4.762 -5.864 1.00 78.94 236 ARG A N 1
ATOM 1872 C CA . ARG A 1 236 ? 14.951 3.318 -5.971 1.00 78.94 236 ARG A CA 1
ATOM 1873 C C . ARG A 1 236 ? 15.145 2.802 -7.399 1.00 78.94 236 ARG A C 1
ATOM 1875 O O . ARG A 1 236 ? 15.634 1.685 -7.568 1.00 78.94 236 ARG A O 1
ATOM 1882 N N . ARG A 1 237 ? 14.759 3.591 -8.411 1.00 83.75 237 ARG A N 1
ATOM 1883 C CA . ARG A 1 237 ? 14.970 3.252 -9.829 1.00 83.75 237 ARG A CA 1
ATOM 1884 C C . ARG A 1 237 ? 16.455 3.213 -10.155 1.00 83.75 237 ARG A C 1
ATOM 1886 O O . ARG A 1 237 ? 16.897 2.255 -10.782 1.00 83.75 237 ARG A O 1
ATOM 1893 N N . GLU A 1 238 ? 17.201 4.202 -9.680 1.00 81.88 238 GLU A N 1
ATOM 1894 C CA . GLU A 1 238 ? 18.641 4.294 -9.917 1.00 81.88 238 GLU A CA 1
ATOM 1895 C C . GLU A 1 238 ? 19.386 3.110 -9.292 1.00 81.88 238 GLU A C 1
ATOM 1897 O O . GLU A 1 238 ? 20.088 2.369 -9.980 1.00 81.88 238 GLU A O 1
ATOM 1902 N N . LYS A 1 239 ? 19.088 2.803 -8.023 1.00 76.75 239 LYS A N 1
ATOM 1903 C CA . LYS A 1 239 ? 19.612 1.609 -7.336 1.00 76.75 239 LYS A CA 1
ATOM 1904 C C . LYS A 1 239 ? 19.329 0.321 -8.101 1.00 76.75 239 LYS A C 1
ATOM 1906 O O . LYS A 1 239 ? 20.176 -0.568 -8.174 1.00 76.75 239 LYS A O 1
ATOM 1911 N N . TRP A 1 240 ? 18.124 0.187 -8.652 1.00 81.62 240 TRP A N 1
ATOM 1912 C CA . TRP A 1 240 ? 17.764 -0.997 -9.422 1.00 81.62 240 TRP A CA 1
ATOM 1913 C C . TRP A 1 240 ? 18.557 -1.097 -10.728 1.00 81.62 240 TRP A C 1
ATOM 1915 O O . TRP A 1 240 ? 19.034 -2.190 -11.034 1.00 81.62 240 TRP A O 1
ATOM 1925 N N . LYS A 1 241 ? 18.736 0.009 -11.465 1.00 82.31 241 LYS A N 1
ATOM 1926 C CA . LYS A 1 241 ? 19.528 0.031 -12.706 1.00 82.31 241 LYS A CA 1
ATOM 1927 C C . LYS A 1 241 ? 20.965 -0.413 -12.449 1.00 82.31 241 LYS A C 1
ATOM 1929 O O . LYS A 1 241 ? 21.417 -1.369 -13.077 1.00 82.31 241 LYS A O 1
ATOM 1934 N N . LEU A 1 242 ? 21.626 0.184 -11.456 1.00 78.62 242 LEU A N 1
ATOM 1935 C CA . LEU A 1 242 ? 22.993 -0.179 -11.066 1.00 78.62 242 LEU A CA 1
ATOM 1936 C C . LEU A 1 242 ? 23.099 -1.657 -10.661 1.00 78.62 242 LEU A C 1
ATOM 1938 O O . LEU A 1 242 ? 24.021 -2.361 -11.072 1.00 78.62 242 LEU A O 1
ATOM 1942 N N . LYS A 1 243 ? 22.105 -2.179 -9.927 1.00 77.25 243 LYS A N 1
ATOM 1943 C CA . LYS A 1 243 ? 22.047 -3.605 -9.570 1.00 77.25 243 LYS A CA 1
ATOM 1944 C C . LYS A 1 243 ? 21.921 -4.516 -10.797 1.00 77.25 243 LYS A C 1
ATOM 1946 O O . LYS A 1 243 ? 22.490 -5.605 -10.785 1.00 77.25 243 LYS A O 1
ATOM 1951 N N . GLN A 1 244 ? 21.177 -4.114 -11.832 1.00 78.94 244 GLN A N 1
ATOM 1952 C CA . GLN A 1 244 ? 21.080 -4.887 -13.078 1.00 78.94 244 GLN A CA 1
ATOM 1953 C C . GLN A 1 244 ? 22.400 -4.891 -13.848 1.00 78.94 244 GLN A C 1
ATOM 1955 O O . GLN A 1 244 ? 22.807 -5.956 -14.299 1.00 78.94 244 GLN A O 1
ATOM 1960 N N . ILE A 1 245 ? 23.068 -3.737 -13.948 1.00 78.81 245 ILE A N 1
ATOM 1961 C CA . ILE A 1 245 ? 24.390 -3.604 -14.582 1.00 78.81 245 ILE A CA 1
ATOM 1962 C C . ILE A 1 245 ? 25.382 -4.546 -13.901 1.00 78.81 245 ILE A C 1
ATOM 1964 O O . ILE A 1 245 ? 25.930 -5.427 -14.557 1.00 78.81 245 ILE A O 1
ATOM 1968 N N . ARG A 1 246 ? 25.506 -4.467 -12.569 1.00 72.81 246 ARG A N 1
ATOM 1969 C CA . ARG A 1 246 ? 26.414 -5.332 -11.802 1.00 72.81 246 ARG A CA 1
ATOM 1970 C C . ARG A 1 246 ? 26.109 -6.815 -11.988 1.00 72.81 246 ARG A C 1
ATOM 1972 O O . ARG A 1 246 ? 27.021 -7.595 -12.202 1.00 72.81 246 ARG A O 1
ATOM 1979 N N . LYS A 1 247 ? 24.836 -7.222 -11.928 1.00 70.38 247 LYS A N 1
ATOM 1980 C CA . LYS A 1 247 ? 24.443 -8.631 -12.133 1.00 70.38 247 LYS A CA 1
ATOM 1981 C C . LYS A 1 247 ? 24.883 -9.185 -13.488 1.00 70.38 247 LYS A C 1
ATOM 1983 O O . LYS A 1 247 ? 25.144 -10.375 -13.595 1.00 70.38 247 LYS A O 1
ATOM 1988 N N . ARG A 1 248 ? 24.912 -8.328 -14.505 1.00 73.94 248 ARG A N 1
ATOM 1989 C CA . ARG A 1 248 ? 25.127 -8.683 -15.912 1.00 73.94 248 ARG A CA 1
ATOM 1990 C C . ARG A 1 248 ? 26.572 -8.468 -16.368 1.00 73.94 248 ARG A C 1
ATOM 1992 O O . ARG A 1 248 ? 26.955 -8.968 -17.417 1.00 73.94 248 ARG A O 1
ATOM 1999 N N . GLN A 1 249 ? 27.388 -7.784 -15.565 1.00 66.75 249 GLN A N 1
ATOM 2000 C CA . GLN A 1 249 ? 28.800 -7.515 -15.854 1.00 66.75 249 GLN A CA 1
ATOM 2001 C C . GLN A 1 249 ? 29.677 -8.772 -15.837 1.00 66.75 249 GLN A C 1
ATOM 2003 O O . GLN A 1 249 ? 30.739 -8.767 -16.447 1.00 66.75 249 GLN A O 1
ATOM 2008 N N . PHE A 1 250 ? 29.213 -9.850 -15.200 1.00 54.38 250 PHE A N 1
ATOM 2009 C CA . PHE A 1 250 ? 30.006 -11.056 -14.960 1.00 54.38 250 PHE A CA 1
ATOM 2010 C C . PHE A 1 250 ? 29.730 -12.221 -15.927 1.00 54.38 250 PHE A C 1
ATOM 2012 O O . PHE A 1 250 ? 30.421 -13.225 -15.840 1.00 54.38 250 PHE A O 1
ATOM 2019 N N . PHE A 1 251 ? 28.751 -12.126 -16.843 1.00 53.38 251 PHE A N 1
ATOM 2020 C CA . PHE A 1 251 ? 28.351 -13.278 -17.671 1.00 53.38 251 PHE A CA 1
ATOM 2021 C C . PHE A 1 251 ? 27.892 -12.896 -19.085 1.00 53.38 251 PHE A C 1
ATOM 2023 O O . PHE A 1 251 ? 26.715 -12.626 -19.309 1.00 53.38 251 PHE A O 1
ATOM 2030 N N . MET A 1 252 ? 28.786 -12.941 -20.075 1.00 52.03 252 MET A N 1
ATOM 2031 C CA . MET A 1 252 ? 28.427 -12.791 -21.493 1.00 52.03 252 MET A CA 1
ATOM 2032 C C . MET A 1 252 ? 28.836 -14.045 -22.262 1.00 52.03 252 MET A C 1
ATOM 2034 O O . MET A 1 252 ? 29.951 -14.145 -22.756 1.00 52.03 252 MET A O 1
ATOM 2038 N N . PHE A 1 253 ? 27.910 -14.995 -22.378 1.00 53.66 253 PHE A N 1
ATOM 2039 C CA . PHE A 1 253 ? 28.060 -16.142 -23.269 1.00 53.66 253 PHE A CA 1
ATOM 2040 C C . PHE A 1 253 ? 27.180 -15.930 -24.497 1.00 53.66 253 PHE A C 1
ATOM 2042 O O . PHE A 1 253 ? 26.016 -15.563 -24.354 1.00 53.66 253 PHE A O 1
ATOM 2049 N N . LYS A 1 254 ? 27.743 -16.180 -25.685 1.00 61.09 254 LYS A N 1
ATOM 2050 C CA . LYS A 1 254 ? 27.077 -16.071 -26.995 1.00 61.09 254 LYS A CA 1
ATOM 2051 C C . LYS A 1 254 ? 26.469 -14.687 -27.254 1.00 61.09 254 LYS A C 1
ATOM 2053 O O . LYS A 1 254 ? 25.335 -14.387 -26.891 1.00 61.09 254 LYS A O 1
ATOM 2058 N N . MET A 1 255 ? 27.261 -13.858 -27.923 1.00 74.88 255 MET A N 1
ATOM 2059 C CA . MET A 1 255 ? 26.865 -12.536 -28.394 1.00 74.88 255 MET A CA 1
ATOM 2060 C C . MET A 1 255 ? 26.280 -12.642 -29.799 1.00 74.88 255 MET A C 1
ATOM 2062 O O . MET A 1 255 ? 26.911 -13.232 -30.674 1.00 74.88 255 MET A O 1
ATOM 2066 N N . GLN A 1 256 ? 25.111 -12.050 -30.027 1.00 83.75 256 GLN A N 1
ATOM 2067 C CA . GLN A 1 256 ? 24.528 -11.954 -31.362 1.00 83.75 256 GLN A CA 1
ATOM 2068 C C . GLN A 1 256 ? 24.011 -10.542 -31.610 1.00 83.75 256 GLN A C 1
ATOM 2070 O O . GLN A 1 256 ? 23.305 -9.971 -30.776 1.00 83.75 256 GLN A O 1
ATOM 2075 N N . ASN A 1 257 ? 24.363 -9.975 -32.761 1.00 89.00 257 ASN A N 1
ATOM 2076 C CA . ASN A 1 257 ? 23.833 -8.685 -33.178 1.00 89.00 257 ASN A CA 1
ATOM 2077 C C . ASN A 1 257 ? 22.337 -8.824 -33.460 1.00 89.00 257 ASN A C 1
ATOM 2079 O O . ASN A 1 257 ? 21.894 -9.776 -34.101 1.00 89.00 257 ASN A O 1
ATOM 2083 N N . CYS A 1 258 ? 21.554 -7.873 -32.972 1.00 90.25 258 CYS A N 1
ATOM 2084 C CA . CYS A 1 258 ? 20.106 -7.904 -33.078 1.00 90.25 258 CYS A CA 1
ATOM 2085 C C . CYS A 1 258 ? 19.541 -6.499 -33.267 1.00 90.25 258 CYS A C 1
ATOM 2087 O O . CYS A 1 258 ? 20.151 -5.499 -32.878 1.00 90.25 258 CYS A O 1
ATOM 2089 N N . LYS A 1 259 ? 18.334 -6.433 -33.818 1.00 94.31 259 LYS A N 1
ATOM 2090 C CA . LYS A 1 259 ? 17.482 -5.253 -33.752 1.00 94.31 259 LYS A CA 1
ATOM 2091 C C . LYS A 1 259 ? 16.644 -5.330 -32.478 1.00 94.31 259 LYS A C 1
ATOM 2093 O O . LYS A 1 259 ? 15.973 -6.334 -32.224 1.00 94.31 259 LYS A O 1
ATOM 2098 N N . ALA A 1 260 ? 16.664 -4.277 -31.671 1.00 94.62 260 ALA A N 1
ATOM 2099 C CA . ALA A 1 260 ? 15.977 -4.231 -30.388 1.00 94.62 260 ALA A CA 1
ATOM 2100 C C . ALA A 1 260 ? 15.113 -2.978 -30.234 1.00 94.62 260 ALA A C 1
ATOM 2102 O O . ALA A 1 260 ? 15.445 -1.913 -30.738 1.00 94.62 260 ALA A O 1
ATOM 2103 N N . LEU A 1 261 ? 14.022 -3.106 -29.481 1.00 95.44 261 LEU A N 1
ATOM 2104 C CA . LEU A 1 261 ? 13.155 -2.014 -29.049 1.00 95.44 261 LEU A CA 1
ATOM 2105 C C . LEU A 1 261 ? 13.360 -1.779 -27.550 1.00 95.44 261 LEU A C 1
ATOM 2107 O O . LEU A 1 261 ? 13.132 -2.680 -26.733 1.00 95.44 261 LEU A O 1
ATOM 2111 N N . CYS A 1 262 ? 13.760 -0.569 -27.162 1.00 95.31 262 CYS A N 1
ATOM 2112 C CA . CYS A 1 262 ? 13.804 -0.197 -25.751 1.00 95.31 262 CYS A CA 1
ATOM 2113 C C . CYS A 1 262 ? 12.393 0.131 -25.258 1.00 95.31 262 CYS A C 1
ATOM 2115 O O . CYS A 1 262 ? 11.761 1.052 -25.761 1.00 95.31 262 CYS A O 1
ATOM 2117 N N . ARG A 1 263 ? 11.907 -0.553 -24.217 1.00 94.81 263 ARG A N 1
ATOM 2118 C CA . ARG A 1 263 ? 10.568 -0.281 -23.668 1.00 94.81 263 ARG A CA 1
ATOM 2119 C C . ARG A 1 263 ? 10.484 1.039 -22.906 1.00 94.81 263 ARG A C 1
ATOM 2121 O O . ARG A 1 263 ? 9.387 1.528 -22.680 1.00 94.81 263 ARG A O 1
ATOM 2128 N N . GLU A 1 264 ? 11.612 1.618 -22.494 1.00 93.62 264 GLU A N 1
ATOM 2129 C CA . GLU A 1 264 ? 11.619 2.878 -21.744 1.00 93.62 264 GLU A CA 1
ATOM 2130 C C . GLU A 1 264 ? 11.465 4.095 -22.665 1.00 93.62 264 GLU A C 1
ATOM 2132 O O . GLU A 1 264 ? 10.556 4.899 -22.450 1.00 93.62 264 GLU A O 1
ATOM 2137 N N . CYS A 1 265 ? 12.339 4.225 -23.674 1.00 93.06 265 CYS A N 1
ATOM 2138 C CA . CYS A 1 265 ? 12.309 5.330 -24.640 1.00 93.06 265 CYS A CA 1
ATOM 2139 C C . CYS A 1 265 ? 11.546 5.022 -25.928 1.00 93.06 265 CYS A C 1
ATOM 2141 O O . CYS A 1 265 ? 11.412 5.921 -26.747 1.00 93.06 265 CYS A O 1
ATOM 2143 N N . GLU A 1 266 ? 11.079 3.784 -26.112 1.00 93.94 266 GLU A N 1
ATOM 2144 C CA . GLU A 1 266 ? 10.300 3.339 -27.280 1.00 93.94 266 GLU A CA 1
ATOM 2145 C C . GLU A 1 266 ? 11.046 3.471 -28.615 1.00 93.94 266 GLU A C 1
ATOM 2147 O O . GLU A 1 266 ? 10.441 3.427 -29.681 1.00 93.94 266 GLU A O 1
ATOM 2152 N N . ARG A 1 267 ? 12.378 3.589 -28.570 1.00 94.19 267 ARG A N 1
ATOM 2153 C CA . ARG A 1 267 ? 13.220 3.648 -29.766 1.00 94.19 267 ARG A CA 1
ATOM 2154 C C . ARG A 1 267 ? 13.742 2.271 -30.137 1.00 94.19 267 ARG A C 1
ATOM 2156 O O . ARG A 1 267 ? 14.180 1.508 -29.266 1.00 94.19 267 ARG A O 1
ATOM 2163 N N . GLU A 1 268 ? 13.709 1.990 -31.432 1.00 94.81 268 GLU A N 1
ATOM 2164 C CA . GLU A 1 268 ? 14.430 0.875 -32.031 1.00 94.81 268 GLU A CA 1
ATOM 2165 C C . GLU A 1 268 ? 15.907 1.237 -32.190 1.00 94.81 268 GLU A C 1
ATOM 2167 O O . GLU A 1 268 ? 16.240 2.395 -32.433 1.00 94.81 268 GLU A O 1
ATOM 2172 N N . PHE A 1 269 ? 16.785 0.256 -32.021 1.00 92.69 269 PHE A N 1
ATOM 2173 C CA . PHE A 1 269 ? 18.225 0.406 -32.183 1.00 92.69 269 PHE A CA 1
ATOM 2174 C C . PHE A 1 269 ? 18.855 -0.953 -32.498 1.00 92.69 269 PHE A C 1
ATOM 2176 O O . PHE A 1 269 ? 18.290 -2.003 -32.170 1.00 92.69 269 PHE A O 1
ATOM 2183 N N . TYR A 1 270 ? 20.042 -0.949 -33.099 1.00 91.81 270 TYR A N 1
ATOM 2184 C CA . TYR A 1 270 ? 20.838 -2.163 -33.254 1.00 91.81 270 TYR A CA 1
ATOM 2185 C C . TYR A 1 270 ? 21.756 -2.345 -32.047 1.00 91.81 270 TYR A C 1
ATOM 2187 O O . TYR A 1 270 ? 22.467 -1.431 -31.624 1.00 91.81 270 TYR A O 1
ATOM 2195 N N . GLY A 1 271 ? 21.702 -3.526 -31.446 1.00 89.06 271 GLY A N 1
ATOM 2196 C CA . GLY A 1 271 ? 22.390 -3.848 -30.204 1.00 89.06 271 GLY A CA 1
ATOM 2197 C C . GLY A 1 271 ? 22.954 -5.257 -30.224 1.00 89.06 271 GLY A C 1
ATOM 2198 O O . GLY A 1 271 ? 22.748 -6.020 -31.167 1.00 89.06 271 GLY A O 1
ATOM 2199 N N . VAL A 1 272 ? 23.632 -5.624 -29.142 1.00 85.75 272 VAL A N 1
ATOM 2200 C CA . VAL A 1 272 ? 24.136 -6.984 -28.962 1.00 85.75 272 VAL A CA 1
ATOM 2201 C C . VAL A 1 272 ? 23.294 -7.690 -27.908 1.00 85.75 272 VAL A C 1
ATOM 2203 O O . VAL A 1 272 ? 23.167 -7.219 -26.775 1.00 85.75 272 VAL A O 1
ATOM 2206 N N . PHE A 1 273 ? 22.696 -8.811 -28.293 1.00 86.06 273 PHE A N 1
ATOM 2207 C CA . PHE A 1 273 ? 21.988 -9.702 -27.391 1.00 86.06 273 PHE A CA 1
ATOM 2208 C C . PHE A 1 273 ? 22.965 -10.693 -26.755 1.00 86.06 273 PHE A C 1
ATOM 2210 O O . PHE A 1 273 ? 23.793 -11.296 -27.435 1.00 86.06 273 PHE A O 1
ATOM 2217 N N . SER A 1 274 ? 22.829 -10.872 -25.443 1.00 80.19 274 SER A N 1
ATOM 2218 C CA . SER A 1 274 ? 23.434 -11.960 -24.671 1.00 80.19 274 SER A CA 1
ATOM 2219 C C . SER A 1 274 ? 22.327 -12.771 -24.019 1.00 80.19 274 SER A C 1
ATOM 2221 O O . SER A 1 274 ? 21.412 -12.193 -23.424 1.00 80.19 274 SER A O 1
ATOM 2223 N N . SER A 1 275 ? 22.425 -14.100 -24.052 1.00 73.31 275 SER A N 1
ATOM 2224 C CA . SER A 1 275 ? 21.415 -14.970 -23.436 1.00 73.31 275 SER A CA 1
ATOM 2225 C C . SER A 1 275 ? 21.240 -14.713 -21.935 1.00 73.31 275 SER A C 1
ATOM 2227 O O . SER A 1 275 ? 20.134 -14.840 -21.414 1.00 73.31 275 SER A O 1
ATOM 2229 N N . ASN A 1 276 ? 22.308 -14.302 -21.244 1.00 70.62 276 ASN A N 1
ATOM 2230 C CA . ASN A 1 276 ? 22.292 -14.054 -19.799 1.00 70.62 276 ASN A CA 1
ATOM 2231 C C . ASN A 1 276 ? 21.996 -12.587 -19.452 1.00 70.62 276 ASN A C 1
ATOM 2233 O O . ASN A 1 276 ? 21.461 -12.291 -18.381 1.00 70.62 276 ASN A O 1
ATOM 2237 N N . CYS A 1 277 ? 22.313 -11.660 -20.362 1.00 75.19 277 CYS A N 1
ATOM 2238 C CA . CYS A 1 277 ? 22.252 -10.221 -20.098 1.00 75.19 277 CYS A CA 1
ATOM 2239 C C . CYS A 1 277 ? 21.183 -9.478 -20.897 1.00 75.19 277 CYS A C 1
ATOM 2241 O O . CYS A 1 277 ? 20.968 -8.297 -20.636 1.00 75.19 277 CYS A O 1
ATOM 2243 N N . GLY A 1 278 ? 20.473 -10.122 -21.820 1.00 87.06 278 GLY A N 1
ATOM 2244 C CA . GLY A 1 278 ? 19.527 -9.449 -22.709 1.00 87.06 278 GLY A CA 1
ATOM 2245 C C . GLY A 1 278 ? 20.205 -8.394 -23.588 1.00 87.06 278 GLY A C 1
ATOM 2246 O O . GLY A 1 278 ? 21.383 -8.524 -23.914 1.00 87.06 278 GLY A O 1
ATOM 2247 N N . VAL A 1 279 ? 19.459 -7.348 -23.960 1.00 89.50 279 VAL A N 1
ATOM 2248 C CA . VAL A 1 279 ? 19.967 -6.223 -24.767 1.00 89.50 279 VAL A CA 1
ATOM 2249 C C . VAL A 1 279 ? 20.051 -4.957 -23.919 1.00 89.50 279 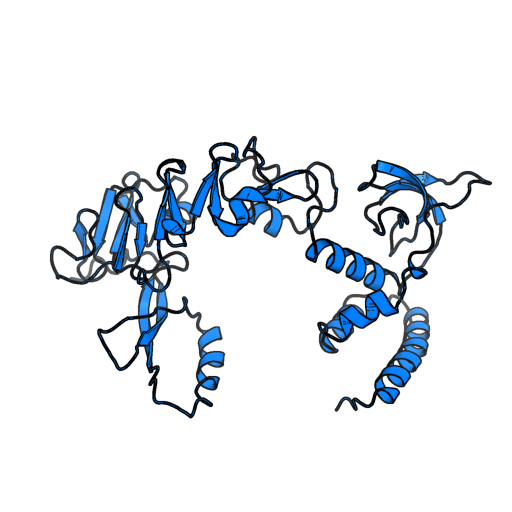VAL A C 1
ATOM 2251 O O . VAL A 1 279 ? 19.110 -4.621 -23.195 1.00 89.50 279 VAL A O 1
ATOM 2254 N N . TRP A 1 280 ? 21.167 -4.242 -24.023 1.00 90.06 280 TRP A N 1
ATOM 2255 C CA . TRP A 1 280 ? 21.402 -2.966 -23.351 1.00 90.06 280 TRP A CA 1
ATOM 2256 C C . TRP A 1 280 ? 20.980 -1.781 -24.222 1.00 90.06 280 TRP A C 1
ATOM 2258 O O . TRP A 1 280 ? 21.266 -1.754 -25.413 1.00 90.06 280 TRP A O 1
ATOM 2268 N N . CYS A 1 281 ? 20.322 -0.789 -23.620 1.00 91.31 281 CYS A N 1
ATOM 2269 C CA . CYS A 1 281 ? 20.062 0.502 -24.251 1.00 91.31 281 CYS A CA 1
ATOM 2270 C C . CYS A 1 281 ? 20.916 1.587 -23.585 1.00 91.31 281 CYS A C 1
ATOM 2272 O O . CYS A 1 281 ? 20.630 1.972 -22.446 1.00 91.31 281 CYS A O 1
ATOM 2274 N N . ALA A 1 282 ? 21.901 2.131 -24.306 1.00 87.44 282 ALA A N 1
ATOM 2275 C CA . ALA A 1 282 ? 22.769 3.205 -23.817 1.00 87.44 282 ALA A CA 1
ATOM 2276 C C . ALA A 1 282 ? 22.007 4.473 -23.402 1.00 87.44 282 ALA A C 1
ATOM 2278 O O . ALA A 1 282 ? 22.322 5.069 -22.377 1.00 87.44 282 ALA A O 1
ATOM 2279 N N . ASN A 1 283 ? 20.957 4.856 -24.135 1.00 89.69 283 ASN A N 1
ATOM 2280 C CA . ASN A 1 283 ? 20.198 6.073 -23.831 1.00 89.69 283 ASN A CA 1
ATOM 2281 C C . ASN A 1 283 ? 19.452 6.008 -22.496 1.00 89.69 283 ASN A C 1
ATOM 2283 O O . ASN A 1 283 ? 19.396 6.979 -21.751 1.00 89.69 283 ASN A O 1
ATOM 2287 N N . CYS A 1 284 ? 18.827 4.868 -22.206 1.00 89.19 284 CYS A N 1
ATOM 2288 C CA . CYS A 1 284 ? 18.074 4.692 -20.966 1.00 89.19 284 CYS A CA 1
ATOM 2289 C C . CYS A 1 284 ? 18.914 4.081 -19.845 1.00 89.19 284 CYS A C 1
ATOM 2291 O O . CYS A 1 284 ? 18.437 4.017 -18.707 1.00 89.19 284 CYS A O 1
ATOM 2293 N N . GLN A 1 285 ? 20.126 3.628 -20.168 1.00 88.56 285 GLN A N 1
ATOM 2294 C CA . GLN A 1 285 ? 21.026 2.895 -19.289 1.00 88.56 285 GLN A CA 1
ATOM 2295 C C . GLN A 1 285 ? 20.302 1.752 -18.567 1.00 88.56 285 GLN A C 1
ATOM 2297 O O . GLN A 1 285 ? 20.242 1.679 -17.338 1.00 88.56 285 GLN A O 1
ATOM 2302 N N . CYS A 1 286 ? 19.637 0.894 -19.339 1.00 88.56 286 CYS A N 1
ATOM 2303 C CA . CYS A 1 286 ? 18.884 -0.226 -18.790 1.00 88.56 286 CYS A CA 1
ATOM 2304 C C . CYS A 1 286 ? 18.795 -1.395 -19.773 1.00 88.56 286 CYS A C 1
ATOM 2306 O O . CYS A 1 286 ? 19.055 -1.251 -20.965 1.00 88.56 286 CYS A O 1
ATOM 2308 N N . PHE A 1 287 ? 18.351 -2.537 -19.251 1.00 90.12 287 PHE A N 1
ATOM 2309 C CA . PHE A 1 287 ? 18.131 -3.765 -20.016 1.00 90.12 287 PHE A CA 1
ATOM 2310 C C . PHE A 1 287 ? 16.644 -4.054 -20.271 1.00 90.12 287 PHE A C 1
ATOM 2312 O O . PHE A 1 287 ? 16.270 -5.201 -20.516 1.00 90.12 287 PHE A O 1
ATOM 2319 N N . ASN A 1 288 ? 15.763 -3.051 -20.149 1.00 92.69 288 ASN A N 1
ATOM 2320 C CA . ASN A 1 288 ? 14.332 -3.225 -20.425 1.00 92.69 288 ASN A CA 1
ATOM 2321 C C . ASN A 1 288 ? 14.063 -3.140 -21.937 1.00 92.69 288 ASN A C 1
ATOM 2323 O O . ASN A 1 288 ? 13.408 -2.217 -22.421 1.00 92.69 288 ASN A O 1
ATOM 2327 N N . CYS A 1 289 ? 14.634 -4.084 -22.679 1.00 93.00 289 CYS A N 1
ATOM 2328 C CA . CYS A 1 289 ? 14.642 -4.117 -24.136 1.00 93.00 289 CYS A CA 1
ATOM 2329 C C . CYS A 1 289 ? 14.060 -5.443 -24.638 1.00 93.00 289 CYS A C 1
ATOM 2331 O O . CYS A 1 289 ? 14.196 -6.479 -23.984 1.00 93.00 289 CYS A O 1
ATOM 2333 N N . GLN A 1 290 ? 13.420 -5.408 -25.802 1.00 94.38 290 GLN A N 1
ATOM 2334 C CA . GLN A 1 290 ? 12.913 -6.580 -26.512 1.00 94.38 290 GLN A CA 1
ATOM 2335 C C . GLN A 1 290 ? 13.675 -6.735 -27.827 1.00 94.38 290 GLN A C 1
ATOM 2337 O O . GLN A 1 290 ? 13.817 -5.758 -28.553 1.00 94.38 290 GLN A O 1
ATOM 2342 N N . VAL A 1 291 ? 14.122 -7.950 -28.151 1.00 93.88 291 VAL A N 1
ATOM 2343 C CA . VAL A 1 291 ? 14.616 -8.270 -29.499 1.00 93.88 291 VAL A CA 1
ATOM 2344 C C . VAL A 1 291 ? 13.420 -8.317 -30.447 1.00 93.88 291 VAL A C 1
ATOM 2346 O O . VAL A 1 291 ? 12.439 -9.006 -30.164 1.00 93.88 291 VAL A O 1
ATOM 2349 N N . VAL A 1 292 ? 13.487 -7.554 -31.535 1.00 94.88 292 VAL A N 1
ATOM 2350 C CA . VAL A 1 292 ? 12.419 -7.435 -32.543 1.00 94.88 292 VAL A CA 1
ATOM 2351 C C . VAL A 1 292 ? 12.848 -7.938 -33.924 1.00 94.88 292 VAL A C 1
ATOM 2353 O O . VAL A 1 292 ? 12.016 -8.031 -34.819 1.00 94.88 292 VAL A O 1
ATOM 2356 N N . GLY A 1 293 ? 14.122 -8.293 -34.098 1.00 91.75 293 GLY A N 1
ATOM 2357 C CA . GLY A 1 293 ? 14.631 -8.929 -35.309 1.00 91.75 293 GLY A CA 1
ATOM 2358 C C . GLY A 1 293 ? 16.146 -9.105 -35.279 1.00 91.75 293 GLY A C 1
ATOM 2359 O O . GLY A 1 293 ? 16.805 -8.739 -34.301 1.00 91.75 293 GLY A O 1
ATOM 2360 N N . ASP A 1 294 ? 16.691 -9.630 -36.368 1.00 87.44 294 ASP A N 1
ATOM 2361 C CA . ASP A 1 294 ? 18.134 -9.752 -36.568 1.00 87.44 294 ASP A CA 1
ATOM 2362 C C . ASP A 1 294 ? 18.740 -8.422 -37.034 1.00 87.44 294 ASP A C 1
ATOM 2364 O O . ASP A 1 294 ? 18.070 -7.590 -37.656 1.00 87.44 294 ASP A O 1
ATOM 2368 N N . ALA A 1 295 ? 20.013 -8.197 -36.705 1.00 82.00 295 ALA A N 1
ATOM 2369 C CA . ALA A 1 295 ? 20.756 -7.088 -37.293 1.00 82.00 295 ALA A CA 1
ATOM 2370 C C . ALA A 1 295 ? 21.064 -7.398 -38.764 1.00 82.00 295 ALA A C 1
ATOM 2372 O O . ALA A 1 295 ? 21.390 -8.536 -39.101 1.00 82.00 295 ALA A O 1
ATOM 2373 N N . LYS A 1 296 ? 20.969 -6.388 -39.632 1.00 77.19 296 LYS A N 1
ATOM 2374 C CA . LYS A 1 296 ? 21.399 -6.505 -41.030 1.00 77.19 296 LYS A CA 1
ATOM 2375 C C . LYS A 1 296 ? 22.901 -6.248 -41.138 1.00 77.19 296 LYS A C 1
ATOM 2377 O O . LYS A 1 296 ? 23.468 -5.522 -40.319 1.00 77.19 296 LYS A O 1
ATOM 2382 N N . ASP A 1 297 ? 23.528 -6.816 -42.162 1.00 71.19 297 ASP A N 1
ATOM 2383 C CA . ASP A 1 297 ? 24.946 -6.592 -42.442 1.00 71.19 297 ASP A CA 1
ATOM 2384 C C . ASP A 1 297 ? 25.230 -5.098 -42.672 1.00 71.19 297 ASP A C 1
ATOM 2386 O O . ASP A 1 297 ? 24.545 -4.436 -43.451 1.00 71.19 297 ASP A O 1
ATOM 2390 N N . GLY A 1 298 ? 26.246 -4.566 -41.984 1.00 67.31 298 GLY A N 1
ATOM 2391 C CA . GLY A 1 298 ? 26.695 -3.172 -42.112 1.00 67.31 298 GLY A CA 1
ATOM 2392 C C . GLY A 1 298 ? 26.016 -2.152 -41.187 1.00 67.31 298 GLY A C 1
ATOM 2393 O O . GLY A 1 298 ? 26.407 -0.987 -41.201 1.00 67.31 298 GLY A O 1
ATOM 2394 N N . GLU A 1 299 ? 25.045 -2.558 -40.366 1.00 76.19 299 GLU A N 1
ATOM 2395 C CA . GLU A 1 299 ? 24.373 -1.656 -39.420 1.00 76.19 299 GLU A CA 1
ATOM 2396 C C . GLU A 1 299 ? 25.267 -1.300 -38.222 1.00 76.19 299 GLU A C 1
ATOM 2398 O O . GLU A 1 299 ? 25.908 -2.161 -37.609 1.00 76.19 299 GLU A O 1
ATOM 2403 N N . ALA A 1 300 ? 25.288 -0.017 -37.853 1.00 76.75 300 ALA A N 1
ATOM 2404 C CA . ALA A 1 300 ? 26.055 0.457 -36.708 1.00 76.75 300 ALA A CA 1
ATOM 2405 C C . ALA A 1 300 ? 25.395 0.020 -35.389 1.00 76.75 300 ALA A C 1
ATOM 2407 O O . ALA A 1 300 ? 24.209 0.248 -35.156 1.00 76.75 300 ALA A O 1
ATOM 2408 N N . ILE A 1 301 ? 26.176 -0.584 -34.490 1.00 79.62 301 ILE A N 1
ATOM 2409 C CA . ILE A 1 301 ? 25.693 -0.987 -33.166 1.00 79.62 301 ILE A CA 1
ATOM 2410 C C . ILE A 1 301 ? 25.609 0.243 -32.252 1.00 79.62 301 ILE A C 1
ATOM 2412 O O . ILE A 1 301 ? 26.608 0.714 -31.712 1.00 79.62 301 ILE A O 1
ATOM 2416 N N . GLU A 1 302 ? 24.392 0.741 -32.047 1.00 76.62 302 GLU A N 1
ATOM 2417 C CA . GLU A 1 302 ? 24.080 1.901 -31.200 1.00 76.62 302 GLU A CA 1
ATOM 2418 C C . GLU A 1 302 ? 23.850 1.540 -29.728 1.00 76.62 302 GLU A C 1
ATOM 2420 O O . GLU A 1 302 ? 23.874 2.409 -28.854 1.00 76.62 302 GLU A O 1
ATOM 2425 N N . GLY A 1 303 ? 23.608 0.256 -29.434 1.00 65.31 303 GLY A N 1
ATOM 2426 C CA . GLY A 1 303 ? 23.293 -0.221 -28.085 1.00 65.31 303 GLY A CA 1
ATOM 2427 C C . GLY A 1 303 ? 24.331 0.181 -27.035 1.00 65.31 303 GLY A C 1
ATOM 2428 O O . GLY A 1 303 ? 23.963 0.357 -25.876 1.00 65.31 303 GLY A O 1
ATOM 2429 N N . GLY A 1 304 ? 25.584 0.405 -27.451 1.00 66.06 304 GLY A N 1
ATOM 2430 C CA . GLY A 1 304 ? 26.716 0.744 -26.591 1.00 66.06 304 GLY A CA 1
ATOM 2431 C C . GLY A 1 304 ? 27.172 -0.432 -25.724 1.00 66.06 304 GLY A C 1
ATOM 2432 O O . GLY A 1 304 ? 26.522 -1.476 -25.660 1.00 66.06 304 GLY A O 1
ATOM 2433 N N . ASP A 1 305 ? 28.295 -0.262 -25.029 1.00 68.94 305 ASP A N 1
ATOM 2434 C CA . ASP A 1 305 ? 28.801 -1.251 -24.080 1.00 68.94 305 ASP A CA 1
ATOM 2435 C C . ASP A 1 305 ? 28.441 -0.845 -22.651 1.00 68.94 305 ASP A C 1
ATOM 2437 O O . ASP A 1 305 ? 28.959 0.132 -22.121 1.00 68.94 305 ASP A O 1
ATOM 2441 N N . PHE A 1 306 ? 27.568 -1.597 -21.986 1.00 66.62 306 PHE A N 1
ATOM 2442 C CA . PHE A 1 306 ? 27.178 -1.283 -20.609 1.00 66.62 306 PHE A CA 1
ATOM 2443 C C . PHE A 1 306 ? 28.352 -1.345 -19.615 1.00 66.62 306 PHE A C 1
ATOM 2445 O O . PHE A 1 306 ? 28.243 -0.787 -18.524 1.00 66.62 306 PHE A O 1
ATOM 2452 N N . ARG A 1 307 ? 29.475 -1.988 -19.977 1.00 64.00 307 ARG A N 1
ATOM 2453 C CA . ARG A 1 307 ? 30.718 -1.994 -19.183 1.00 64.00 307 ARG A CA 1
ATOM 2454 C C . ARG A 1 307 ? 31.411 -0.633 -19.148 1.00 64.00 307 ARG A C 1
ATOM 2456 O O . ARG A 1 307 ? 32.214 -0.397 -18.253 1.00 64.00 307 ARG A O 1
ATOM 2463 N N . SER A 1 308 ? 31.098 0.265 -20.084 1.00 59.62 308 SER A N 1
ATOM 2464 C CA . SER A 1 308 ? 31.634 1.628 -20.087 1.00 59.62 308 SER A CA 1
ATOM 2465 C C . SER A 1 308 ? 30.976 2.528 -19.031 1.00 59.62 308 SER A C 1
ATOM 2467 O O . SER A 1 308 ? 31.414 3.659 -18.830 1.00 59.62 308 SER A O 1
ATOM 2469 N N . VAL A 1 309 ? 29.917 2.058 -18.356 1.00 62.88 309 VAL A N 1
ATOM 2470 C CA . VAL A 1 309 ? 29.345 2.731 -17.182 1.00 62.88 309 VAL A CA 1
ATOM 2471 C C . VAL A 1 309 ? 30.336 2.579 -16.025 1.00 62.88 309 VAL A C 1
ATOM 2473 O O . VAL A 1 309 ? 30.661 1.455 -15.646 1.00 62.88 309 VAL A O 1
ATOM 2476 N N . SER A 1 310 ? 30.847 3.695 -15.490 1.00 55.25 310 SER A N 1
ATOM 2477 C CA . SER A 1 310 ? 32.021 3.665 -14.608 1.00 55.25 310 SER A CA 1
ATOM 2478 C C . SER A 1 310 ? 31.815 2.782 -13.370 1.00 55.25 310 SER A C 1
ATOM 2480 O O . SER A 1 310 ? 30.807 2.863 -12.657 1.00 55.25 310 SER A O 1
ATOM 2482 N N . LEU A 1 311 ? 32.817 1.941 -13.102 1.00 48.91 311 LEU A N 1
ATOM 2483 C CA . LEU A 1 311 ? 32.865 1.105 -11.908 1.00 48.91 311 LEU A CA 1
ATOM 2484 C C . LEU A 1 311 ? 32.928 1.949 -10.636 1.00 48.91 311 LEU A C 1
ATOM 2486 O O . LEU A 1 311 ? 32.394 1.509 -9.633 1.00 48.91 311 LEU A O 1
ATOM 2490 N N . ASP A 1 312 ? 33.466 3.169 -10.663 1.00 46.12 312 ASP A N 1
ATOM 2491 C CA . ASP A 1 312 ? 33.480 4.055 -9.494 1.00 46.12 312 ASP A CA 1
ATOM 2492 C C . ASP A 1 312 ? 32.073 4.500 -9.084 1.00 46.12 312 ASP A C 1
ATOM 2494 O O . ASP A 1 312 ? 31.780 4.530 -7.890 1.00 46.12 312 ASP A O 1
ATOM 2498 N N . SER A 1 313 ? 31.163 4.753 -10.035 1.00 46.84 313 SER A N 1
ATOM 2499 C CA . SER A 1 313 ? 29.742 5.032 -9.752 1.00 46.84 313 SER A CA 1
ATOM 2500 C C . SER A 1 313 ? 29.001 3.812 -9.197 1.00 46.84 313 SER A C 1
ATOM 2502 O O . SER A 1 313 ? 28.073 3.945 -8.397 1.00 46.84 313 SER A O 1
ATOM 2504 N N . VAL A 1 314 ? 29.418 2.612 -9.604 1.00 47.91 314 VAL A N 1
ATOM 2505 C CA . VAL A 1 314 ? 28.871 1.337 -9.124 1.00 47.91 314 VAL A CA 1
ATOM 2506 C C . VAL A 1 314 ? 29.475 0.953 -7.763 1.00 47.91 314 VAL A C 1
ATOM 2508 O O . VAL A 1 314 ? 28.753 0.459 -6.902 1.00 47.91 314 VAL A O 1
ATOM 2511 N N . ASN A 1 315 ? 30.761 1.223 -7.532 1.00 44.66 315 ASN A N 1
ATOM 2512 C CA . ASN A 1 315 ? 31.542 0.813 -6.362 1.00 44.66 315 ASN A CA 1
ATOM 2513 C C . ASN A 1 315 ? 31.373 1.773 -5.173 1.00 44.66 315 ASN A C 1
ATOM 2515 O O . ASN A 1 315 ? 31.121 1.296 -4.068 1.00 44.66 315 ASN A O 1
ATOM 2519 N N . THR A 1 316 ? 31.360 3.103 -5.375 1.00 48.94 316 THR A N 1
ATOM 2520 C CA . THR A 1 316 ? 31.079 4.070 -4.279 1.00 48.94 316 THR A CA 1
ATOM 2521 C C . THR A 1 316 ? 29.696 3.880 -3.646 1.00 48.94 316 THR A C 1
ATOM 2523 O O . THR A 1 316 ? 29.473 4.261 -2.494 1.00 48.94 316 THR A O 1
ATOM 2526 N N . PHE A 1 317 ? 28.760 3.252 -4.364 1.00 42.56 317 PHE A N 1
ATOM 2527 C CA . PHE A 1 317 ? 27.433 2.906 -3.859 1.00 42.56 317 PHE A CA 1
ATOM 2528 C C . PHE A 1 317 ? 27.413 1.609 -3.017 1.00 42.56 317 PHE A C 1
ATOM 2530 O O . PHE A 1 317 ? 26.538 1.426 -2.162 1.00 42.56 317 PHE A O 1
ATOM 2537 N N . ILE A 1 318 ? 28.373 0.708 -3.240 1.00 45.47 318 ILE A N 1
ATOM 2538 C CA . ILE A 1 318 ? 28.391 -0.658 -2.700 1.00 45.47 318 ILE A CA 1
ATOM 2539 C C . ILE A 1 318 ? 29.101 -0.734 -1.352 1.00 45.47 318 ILE A C 1
ATOM 2541 O O . ILE A 1 318 ? 28.582 -1.396 -0.451 1.00 45.47 318 ILE A O 1
ATOM 2545 N N . ASP A 1 319 ? 30.167 0.043 -1.156 1.00 47.12 319 ASP A N 1
ATOM 2546 C CA . ASP A 1 319 ? 30.924 0.079 0.107 1.00 47.12 319 ASP A CA 1
ATOM 2547 C C . ASP A 1 319 ? 30.103 0.566 1.313 1.00 47.12 319 ASP A C 1
ATOM 2549 O O . ASP A 1 319 ? 30.483 0.350 2.463 1.00 47.12 319 ASP A O 1
ATOM 2553 N N . ARG A 1 320 ? 28.945 1.198 1.074 1.00 42.50 320 ARG A N 1
ATOM 2554 C CA . ARG A 1 320 ? 28.046 1.683 2.134 1.00 42.50 320 ARG A CA 1
ATOM 2555 C C . ARG A 1 320 ? 26.862 0.763 2.445 1.00 42.50 320 ARG A C 1
ATOM 2557 O O . ARG A 1 320 ? 26.237 0.970 3.478 1.00 42.50 320 ARG A O 1
ATOM 2564 N N . ASN A 1 321 ? 26.513 -0.203 1.584 1.00 38.78 321 ASN A N 1
ATOM 2565 C CA . ASN A 1 321 ? 25.194 -0.864 1.653 1.00 38.78 321 ASN A CA 1
ATOM 2566 C C . ASN A 1 321 ? 25.166 -2.385 1.416 1.00 38.78 321 ASN A C 1
ATOM 2568 O O . ASN A 1 321 ? 24.081 -2.956 1.506 1.00 38.78 321 ASN A O 1
ATOM 2572 N N . PHE A 1 322 ? 26.286 -3.045 1.103 1.00 39.78 322 PHE A N 1
ATOM 2573 C CA . PHE A 1 322 ? 26.304 -4.495 0.860 1.00 39.78 322 PHE A CA 1
ATOM 2574 C C . PHE A 1 322 ? 27.248 -5.227 1.808 1.00 39.78 322 PHE A C 1
ATOM 2576 O O . PHE A 1 322 ? 28.383 -4.811 2.029 1.00 39.78 322 PHE A O 1
ATOM 2583 N N . THR A 1 323 ? 26.783 -6.353 2.348 1.00 43.31 323 THR A N 1
ATOM 2584 C CA . THR A 1 323 ? 27.612 -7.236 3.180 1.00 43.31 323 THR A CA 1
ATOM 2585 C C . THR A 1 323 ? 28.285 -8.323 2.326 1.00 43.31 323 THR A C 1
ATOM 2587 O O . THR A 1 323 ? 27.691 -8.780 1.347 1.00 43.31 323 THR A O 1
ATOM 2590 N N . PRO A 1 324 ? 29.481 -8.826 2.700 1.00 42.69 324 PRO A N 1
ATOM 2591 C CA . PRO A 1 324 ? 30.151 -9.937 2.003 1.00 42.69 324 PRO A CA 1
ATOM 2592 C C . PRO A 1 324 ? 29.258 -11.175 1.787 1.00 42.69 324 PRO A C 1
ATOM 2594 O O . PRO A 1 324 ? 29.374 -11.880 0.786 1.00 42.69 324 PRO A O 1
ATOM 2597 N N . LYS A 1 325 ? 28.299 -11.395 2.693 1.00 38.62 325 LYS A N 1
ATOM 2598 C CA . LYS A 1 325 ? 27.327 -12.496 2.659 1.00 38.62 325 LYS A CA 1
ATOM 2599 C C . LYS A 1 325 ? 26.313 -12.383 1.510 1.00 38.62 325 LYS A C 1
ATOM 2601 O O . LYS A 1 325 ? 25.867 -13.396 0.978 1.00 38.62 325 LYS A O 1
ATOM 2606 N N . GLU A 1 326 ? 25.952 -11.166 1.105 1.00 39.41 326 GLU A N 1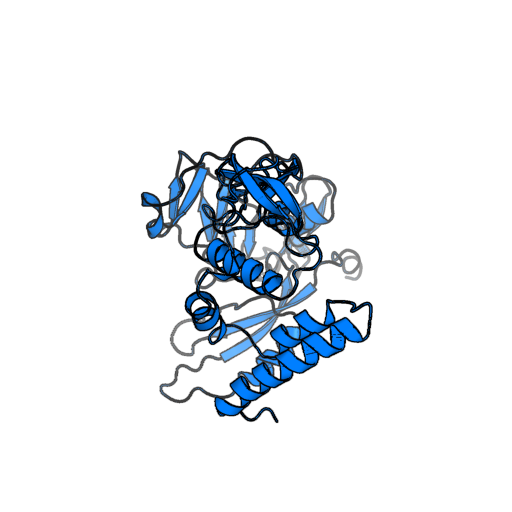
ATOM 2607 C CA . GLU A 1 326 ? 25.050 -10.922 -0.032 1.00 39.41 326 GLU A CA 1
ATOM 2608 C C . GLU A 1 326 ? 25.764 -11.078 -1.377 1.00 39.41 326 GLU A C 1
ATOM 2610 O O . GLU A 1 326 ? 25.143 -11.498 -2.355 1.00 39.41 326 GLU A O 1
ATOM 2615 N N . SER A 1 327 ? 27.070 -10.803 -1.411 1.00 41.56 327 SER A N 1
ATOM 2616 C CA . SER A 1 327 ? 27.932 -11.101 -2.556 1.00 41.56 327 SER A CA 1
ATOM 2617 C C . SER A 1 327 ? 28.074 -12.614 -2.762 1.00 41.56 327 SER A C 1
ATOM 2619 O O . SER A 1 327 ? 27.910 -13.083 -3.884 1.00 41.56 327 SER A O 1
ATOM 2621 N N . TYR A 1 328 ? 28.264 -13.384 -1.684 1.00 40.00 328 TYR A N 1
ATOM 2622 C CA . TYR A 1 328 ? 28.378 -14.851 -1.729 1.00 40.00 328 TYR A CA 1
ATOM 2623 C C . TYR A 1 328 ? 27.091 -15.554 -2.193 1.00 40.00 328 TYR A C 1
ATOM 2625 O O . TYR A 1 328 ? 27.130 -16.430 -3.052 1.00 40.00 328 TYR A O 1
ATOM 2633 N N . LYS A 1 329 ? 25.919 -15.117 -1.714 1.00 37.72 329 LYS A N 1
ATOM 2634 C CA . LYS A 1 329 ? 24.622 -15.679 -2.145 1.00 37.72 329 LYS A CA 1
ATOM 2635 C C . LYS A 1 329 ? 24.330 -15.495 -3.637 1.00 37.72 329 LYS A C 1
ATOM 2637 O O . LYS A 1 329 ? 23.580 -16.272 -4.215 1.00 37.72 329 LYS A O 1
ATOM 2642 N N . MET A 1 330 ? 24.888 -14.461 -4.268 1.00 41.12 330 MET A N 1
ATOM 2643 C CA . MET A 1 330 ? 24.739 -14.249 -5.713 1.00 41.12 330 MET A CA 1
ATOM 2644 C C . MET A 1 330 ? 25.600 -15.211 -6.542 1.00 41.12 330 MET A C 1
ATOM 2646 O O . MET A 1 330 ? 25.302 -15.396 -7.718 1.00 41.12 330 MET A O 1
ATOM 2650 N N . ILE A 1 331 ? 26.623 -15.820 -5.934 1.00 42.38 331 ILE A N 1
ATOM 2651 C CA . ILE A 1 331 ? 27.471 -16.850 -6.542 1.00 42.38 331 ILE A CA 1
ATOM 2652 C C . ILE A 1 331 ? 26.765 -18.214 -6.459 1.00 42.38 331 ILE A C 1
ATOM 2654 O O . ILE A 1 331 ? 26.666 -18.901 -7.468 1.00 42.38 331 ILE A O 1
ATOM 2658 N N . GLU A 1 332 ? 26.171 -18.557 -5.307 1.00 37.22 332 GLU A N 1
ATOM 2659 C CA . GLU A 1 332 ? 25.430 -19.822 -5.107 1.00 37.22 332 GLU A CA 1
ATOM 2660 C C . GLU A 1 332 ? 24.168 -19.966 -5.978 1.00 37.22 332 GLU A C 1
ATOM 2662 O O . GLU A 1 332 ? 23.772 -21.079 -6.308 1.00 37.22 332 GLU A O 1
ATOM 2667 N N . MET A 1 333 ? 23.516 -18.865 -6.373 1.00 35.28 333 MET A N 1
ATOM 2668 C CA . MET A 1 333 ? 22.305 -18.915 -7.214 1.00 35.28 333 MET A CA 1
ATOM 2669 C C . MET A 1 333 ? 22.573 -19.299 -8.683 1.00 35.28 333 MET A C 1
ATOM 2671 O O . MET A 1 333 ? 21.619 -19.431 -9.454 1.00 35.28 333 MET A O 1
ATOM 2675 N N . ASN A 1 334 ? 23.834 -19.468 -9.085 1.00 44.22 334 ASN A N 1
ATOM 2676 C CA . ASN A 1 334 ? 24.221 -19.791 -10.454 1.00 44.22 334 ASN A CA 1
ATOM 2677 C C . ASN A 1 334 ? 24.687 -21.249 -10.522 1.00 44.22 334 ASN A C 1
ATOM 2679 O O . ASN A 1 334 ? 25.854 -21.535 -10.298 1.00 44.22 334 ASN A O 1
ATOM 2683 N N . ASN A 1 335 ? 23.776 -22.177 -10.831 1.00 38.81 335 ASN A N 1
ATOM 2684 C CA . ASN A 1 335 ? 24.111 -23.576 -11.126 1.00 38.81 335 ASN A CA 1
ATOM 2685 C C . ASN A 1 335 ? 25.084 -23.656 -12.324 1.00 38.81 335 ASN A C 1
ATOM 2687 O O . ASN A 1 335 ? 24.643 -23.699 -13.477 1.00 38.81 335 ASN A O 1
ATOM 2691 N N . PHE A 1 336 ? 26.390 -23.651 -12.043 1.00 46.69 336 PHE A N 1
ATOM 2692 C CA . PHE A 1 336 ? 27.473 -23.800 -13.017 1.00 46.69 336 PHE A CA 1
ATOM 2693 C C . PHE A 1 336 ? 27.393 -25.173 -13.684 1.00 46.69 336 PHE A C 1
ATOM 2695 O O . PHE A 1 336 ? 27.140 -26.176 -13.013 1.00 46.69 336 PHE A O 1
ATOM 2702 N N . ARG A 1 337 ? 27.554 -25.223 -15.012 1.00 42.03 337 ARG A N 1
ATOM 2703 C CA . ARG A 1 337 ? 27.310 -26.457 -15.778 1.00 42.03 337 ARG A CA 1
ATOM 2704 C C . ARG A 1 337 ? 28.585 -27.224 -16.107 1.00 42.03 337 ARG A C 1
ATOM 2706 O O . ARG A 1 337 ? 28.476 -28.388 -16.481 1.00 42.03 337 ARG A O 1
ATOM 2713 N N . ASN A 1 338 ? 29.767 -26.615 -15.988 1.00 42.50 338 ASN A N 1
ATOM 2714 C CA . ASN A 1 338 ? 31.040 -27.297 -16.228 1.00 42.50 338 ASN A CA 1
ATOM 2715 C C . ASN A 1 338 ? 32.234 -26.653 -15.493 1.00 42.50 338 ASN A C 1
ATOM 2717 O O . ASN A 1 338 ? 32.160 -25.549 -14.960 1.00 42.50 338 ASN A O 1
ATOM 2721 N N . GLU A 1 339 ? 33.339 -27.396 -15.471 1.00 35.91 339 GLU A N 1
ATOM 2722 C CA . GLU A 1 339 ? 34.568 -27.101 -14.727 1.00 35.91 339 GLU A CA 1
ATOM 2723 C C . GLU A 1 339 ? 35.375 -25.930 -15.320 1.00 35.91 339 GLU A C 1
ATOM 2725 O O . GLU A 1 339 ? 36.041 -25.205 -14.585 1.00 35.91 339 GLU A O 1
ATOM 2730 N N . ALA A 1 340 ? 35.250 -25.670 -16.627 1.00 44.03 340 ALA A N 1
ATOM 2731 C CA . ALA A 1 340 ? 35.894 -24.532 -17.287 1.00 44.03 340 ALA A CA 1
ATOM 2732 C C . ALA A 1 340 ? 35.280 -23.187 -16.848 1.00 44.03 340 ALA A C 1
ATOM 2734 O O . ALA A 1 340 ? 36.013 -22.240 -16.569 1.00 44.03 340 ALA A O 1
ATOM 2735 N N . GLU A 1 341 ? 33.949 -23.133 -16.693 1.00 42.22 341 GLU A N 1
ATOM 2736 C CA . GLU A 1 341 ? 33.220 -21.972 -16.148 1.00 42.22 341 GLU A CA 1
ATOM 2737 C C . GLU A 1 341 ? 33.620 -21.665 -14.693 1.00 42.22 341 GLU A C 1
ATOM 2739 O O . GLU A 1 341 ? 33.650 -20.508 -14.271 1.00 42.22 341 GLU A O 1
ATOM 2744 N N . LEU A 1 342 ? 33.958 -22.704 -13.925 1.00 40.81 342 LEU A N 1
ATOM 2745 C CA . LEU A 1 342 ? 34.466 -22.590 -12.557 1.00 40.81 342 LEU A CA 1
ATOM 2746 C C . LEU A 1 342 ? 35.909 -22.065 -12.516 1.00 40.81 342 LEU A C 1
ATOM 2748 O O . LEU A 1 342 ? 36.238 -21.273 -11.632 1.00 40.81 342 LEU A O 1
ATOM 2752 N N . LEU A 1 343 ? 36.754 -22.469 -13.469 1.00 38.88 343 LEU A N 1
ATOM 2753 C CA . LEU A 1 343 ? 38.177 -22.119 -13.504 1.00 38.88 343 LEU A CA 1
ATOM 2754 C C . LEU A 1 343 ? 38.421 -20.652 -13.900 1.00 38.88 343 LEU A C 1
ATOM 2756 O O . LEU A 1 343 ? 39.227 -19.978 -13.257 1.00 38.88 343 LEU A O 1
ATOM 2760 N N . GLU A 1 344 ? 37.684 -20.131 -14.889 1.00 45.12 344 GLU A N 1
ATOM 2761 C CA . GLU A 1 344 ? 37.729 -18.703 -15.261 1.00 45.12 344 GLU A CA 1
ATOM 2762 C C . GLU A 1 344 ? 37.238 -17.807 -14.112 1.00 45.12 344 GLU A C 1
ATOM 2764 O O . GLU A 1 344 ? 37.844 -16.778 -13.804 1.00 45.12 344 GLU A O 1
ATOM 2769 N N . MET A 1 345 ? 36.177 -18.228 -13.411 1.00 43.78 345 MET A N 1
ATOM 2770 C CA . MET A 1 345 ? 35.681 -17.517 -12.232 1.00 43.78 345 MET A CA 1
ATOM 2771 C C . MET A 1 345 ? 36.691 -17.559 -11.075 1.00 43.78 345 MET A C 1
ATOM 2773 O O . MET A 1 345 ? 36.881 -16.550 -10.398 1.00 43.78 345 MET A O 1
ATOM 2777 N N . ALA A 1 346 ? 37.352 -18.697 -10.840 1.00 38.31 346 ALA A N 1
ATOM 2778 C CA . ALA A 1 346 ? 38.335 -18.861 -9.768 1.00 38.31 346 ALA A CA 1
ATOM 2779 C C . ALA A 1 346 ? 39.589 -17.998 -9.978 1.00 38.31 346 ALA A C 1
ATOM 2781 O O . ALA A 1 346 ? 40.094 -17.408 -9.022 1.00 38.31 346 ALA A O 1
ATOM 2782 N N . GLN A 1 347 ? 40.060 -17.868 -11.221 1.00 42.59 347 GLN A N 1
ATOM 2783 C CA . GLN A 1 347 ? 41.186 -16.992 -11.558 1.00 42.59 347 GLN A CA 1
ATOM 2784 C C . GLN A 1 347 ? 40.859 -15.516 -11.280 1.00 42.59 347 GLN A C 1
ATOM 2786 O O . GLN A 1 347 ? 41.665 -14.814 -10.672 1.00 42.59 347 GLN A O 1
ATOM 2791 N N . PHE A 1 348 ? 39.644 -15.069 -11.610 1.00 44.31 348 PHE A N 1
ATOM 2792 C CA . PHE A 1 348 ? 39.209 -13.689 -11.371 1.00 44.31 348 PHE A CA 1
ATOM 2793 C C . PHE A 1 348 ? 38.824 -13.408 -9.904 1.00 44.31 348 PHE A C 1
ATOM 2795 O O . PHE A 1 348 ? 39.071 -12.321 -9.378 1.00 44.31 348 PHE A O 1
ATOM 2802 N N . LEU A 1 349 ? 38.267 -14.396 -9.191 1.00 42.38 349 LEU A N 1
ATOM 2803 C CA . LEU A 1 349 ? 38.036 -14.317 -7.744 1.00 42.38 349 LEU A CA 1
ATOM 2804 C C . LEU A 1 349 ? 39.348 -14.180 -6.973 1.00 42.38 349 LEU A C 1
ATOM 2806 O O . LEU A 1 349 ? 39.364 -13.495 -5.956 1.00 42.38 349 LEU A O 1
ATOM 2810 N N . ASN A 1 350 ? 40.440 -14.773 -7.458 1.00 41.09 350 ASN A N 1
ATOM 2811 C CA . ASN A 1 350 ? 41.759 -14.588 -6.862 1.00 41.09 350 ASN A CA 1
ATOM 2812 C C . ASN A 1 350 ? 42.221 -13.130 -6.968 1.00 41.09 350 ASN A C 1
ATOM 2814 O O . ASN A 1 350 ? 42.648 -12.562 -5.969 1.00 41.09 350 ASN A O 1
ATOM 2818 N N . GLU A 1 351 ? 42.044 -12.475 -8.117 1.00 43.44 351 GLU A N 1
ATOM 2819 C CA . GLU A 1 351 ? 42.339 -11.040 -8.258 1.00 43.44 351 GLU A CA 1
ATOM 2820 C C . GLU A 1 351 ? 41.431 -10.169 -7.373 1.00 43.44 351 GLU A C 1
ATOM 2822 O O . GLU A 1 351 ? 41.895 -9.224 -6.734 1.00 43.44 351 GLU A O 1
ATOM 2827 N N . TYR A 1 352 ? 40.148 -10.521 -7.246 1.00 40.72 352 TYR A N 1
ATOM 2828 C CA . TYR A 1 352 ? 39.199 -9.817 -6.378 1.00 40.72 352 TYR A CA 1
ATOM 2829 C C . TYR A 1 352 ? 39.500 -10.002 -4.880 1.00 40.72 352 TYR A C 1
ATOM 2831 O O . TYR A 1 352 ? 39.410 -9.052 -4.099 1.00 40.72 352 TYR A O 1
ATOM 2839 N N . MET A 1 353 ? 39.905 -11.206 -4.472 1.00 37.69 353 MET A N 1
ATOM 2840 C CA . MET A 1 353 ? 40.371 -11.499 -3.117 1.00 37.69 353 MET A CA 1
ATOM 2841 C C . MET A 1 353 ? 41.691 -10.786 -2.827 1.00 37.69 353 MET A C 1
ATOM 2843 O O . MET A 1 353 ? 41.843 -10.258 -1.732 1.00 37.69 353 MET A O 1
ATOM 2847 N N . ILE A 1 354 ? 42.596 -10.674 -3.803 1.00 40.00 354 ILE A N 1
ATOM 2848 C CA . ILE A 1 354 ? 43.826 -9.876 -3.691 1.00 40.00 354 ILE A CA 1
ATOM 2849 C C . ILE A 1 354 ? 43.493 -8.388 -3.493 1.00 40.00 354 ILE A C 1
ATOM 2851 O O . ILE A 1 354 ? 44.090 -7.740 -2.636 1.00 40.00 354 ILE A O 1
ATOM 2855 N N . ILE A 1 355 ? 42.494 -7.843 -4.196 1.00 45.06 355 ILE A N 1
ATOM 2856 C CA . ILE A 1 355 ? 42.031 -6.454 -4.006 1.00 45.06 355 ILE A CA 1
ATOM 2857 C C . ILE A 1 355 ? 41.407 -6.251 -2.613 1.00 45.06 355 ILE A C 1
ATOM 2859 O O . ILE A 1 355 ? 41.709 -5.261 -1.946 1.00 45.06 355 ILE A O 1
ATOM 2863 N N . LEU A 1 356 ? 40.589 -7.195 -2.132 1.00 38.28 356 LEU A N 1
ATOM 2864 C CA . LEU A 1 356 ? 40.000 -7.150 -0.785 1.00 38.28 356 LEU A CA 1
ATOM 2865 C C . LEU A 1 356 ? 41.047 -7.325 0.329 1.00 38.28 356 LEU A C 1
ATOM 2867 O O . LEU A 1 356 ? 40.960 -6.661 1.364 1.00 38.28 356 LEU A O 1
ATOM 2871 N N . MET A 1 357 ? 42.055 -8.176 0.114 1.00 36.44 357 MET A N 1
ATOM 2872 C CA . MET A 1 357 ? 43.185 -8.370 1.028 1.00 36.44 357 MET A CA 1
ATOM 2873 C C . MET A 1 357 ? 44.087 -7.129 1.078 1.00 36.44 357 MET A C 1
ATOM 2875 O O . MET A 1 357 ? 44.493 -6.718 2.165 1.00 36.44 357 MET A O 1
ATOM 2879 N N . ASN A 1 358 ? 44.315 -6.465 -0.059 1.00 39.91 358 ASN A N 1
ATOM 2880 C CA . ASN A 1 358 ? 45.082 -5.217 -0.136 1.00 39.91 358 ASN A CA 1
ATOM 2881 C C . ASN A 1 358 ? 44.361 -4.012 0.503 1.00 39.91 358 ASN A C 1
ATOM 2883 O O . ASN A 1 358 ? 45.011 -3.025 0.840 1.00 39.91 358 ASN A O 1
ATOM 2887 N N . GLN A 1 359 ? 43.044 -4.089 0.736 1.00 43.16 359 GLN A N 1
ATOM 2888 C CA . GLN A 1 359 ? 42.264 -3.069 1.457 1.00 43.16 359 GLN A CA 1
ATOM 2889 C C . GLN A 1 359 ? 42.136 -3.323 2.975 1.00 43.16 359 GLN A C 1
ATOM 2891 O O . GLN A 1 359 ? 41.332 -2.681 3.655 1.00 43.16 359 GLN A O 1
ATOM 2896 N N . GLY A 1 360 ? 42.952 -4.214 3.550 1.00 36.12 360 GLY A N 1
ATOM 2897 C CA . GLY A 1 360 ? 43.201 -4.247 4.997 1.00 36.12 360 GLY A CA 1
ATOM 2898 C C . GLY A 1 360 ? 42.041 -4.733 5.874 1.00 36.12 360 GLY A C 1
ATOM 2899 O O . GLY A 1 360 ? 42.034 -4.472 7.077 1.00 36.12 360 GLY A O 1
ATOM 2900 N N . LYS A 1 361 ? 41.066 -5.463 5.325 1.00 39.69 361 LYS A N 1
ATOM 2901 C CA . LYS A 1 361 ? 40.084 -6.201 6.133 1.00 39.69 361 LYS A CA 1
ATOM 2902 C C . LYS A 1 361 ? 40.345 -7.692 6.002 1.00 39.69 361 LYS A C 1
ATOM 2904 O O . LYS A 1 361 ? 39.763 -8.366 5.160 1.00 39.69 361 LYS A O 1
ATOM 2909 N N . ALA A 1 362 ? 41.224 -8.193 6.867 1.00 34.53 362 ALA A N 1
ATOM 2910 C CA . ALA A 1 362 ? 41.358 -9.619 7.115 1.00 34.53 362 ALA A CA 1
ATOM 2911 C C . ALA A 1 362 ? 39.982 -10.184 7.508 1.00 34.53 362 ALA A C 1
ATOM 2913 O O . ALA A 1 362 ? 39.429 -9.839 8.555 1.00 34.53 362 ALA A O 1
ATOM 2914 N N . ILE A 1 363 ? 39.411 -11.008 6.635 1.00 35.28 363 ILE A N 1
ATOM 2915 C CA . ILE A 1 363 ? 38.220 -11.796 6.931 1.00 35.28 363 ILE A CA 1
ATOM 2916 C C . ILE A 1 363 ? 38.706 -12.969 7.792 1.00 35.28 363 ILE A C 1
ATOM 2918 O O . ILE A 1 363 ? 39.511 -13.772 7.324 1.00 35.28 363 ILE A O 1
ATOM 2922 N N . LYS A 1 364 ? 38.288 -12.998 9.063 1.00 30.36 364 LYS A N 1
ATOM 2923 C CA . LYS A 1 364 ? 38.410 -14.166 9.947 1.00 30.36 364 LYS A CA 1
ATOM 2924 C C . LYS A 1 364 ? 37.310 -15.172 9.653 1.00 30.36 364 LYS A C 1
ATOM 2926 O O . LYS A 1 364 ? 36.173 -14.709 9.397 1.00 30.36 364 LYS A O 1
#

pLDDT: mean 71.22, std 22.78, range [23.2, 97.31]

Radius of gyration: 28.18 Å; chains: 1; bounding box: 70×49×78 Å

Sequence (364 aa):
MNLIVDKIDENSRQVLVQTRTYADRTQDHFIQSIITEEKQFLLKNVNKVINKQTHIESYSVQYALACDHEVSGAFYVCKVCKNLTSCRRCHNETYDHKFEYFQIACKFCAKTQQMGKICINCDQVLASQICQFCPLLTSIEPVIKPLFHCISCNTCRIGKKNDFQHCNNCDKCIKKSNFATHNCVKISGNCPICLDEMSQNCQILHCGHQIHVFCFKNYGKLTCPICLKIGICGERREKWKLKQIRKRQFFMFKMQNCKALCRECEREFYGVFSSNCGVWCANCQCFNCQVVGDAKDGEAIEGGDFRSVSLDSVNTFIDRNFTPKESYKMIEMNNFRNEAELLEMAQFLNEYMIILMNQGKAIK

InterPro domains:
  IPR001841 Zinc finger, RING-type [PS50089] (191-227)
  IPR001841 Zinc finger, RING-type [SM00184] (191-227)
  IPR008913 Zinc finger, CHY-type [PS51266] (60-124)
  IPR017921 Zinc finger, CTCHY-type [PS51270] (126-192)
  IPR018957 Zinc finger, C3HC4 RING-type [PF00097] (191-227)
  IPR037274 Zinc finger, CHY-type superfamily [SSF161219] (60-124)
  IPR037275 Zinc finger, CTCHY-type superfamily [SSF161245] (129-185)